Protein AF-A0A167N8Y0-F1 (afdb_monomer_lite)

Organism: NCBI:txid1365257

Structure (mmCIF, N/CA/C/O backbone):
data_AF-A0A167N8Y0-F1
#
_entry.id   AF-A0A167N8Y0-F1
#
loop_
_atom_site.group_PDB
_atom_site.id
_atom_site.type_symbol
_atom_site.label_atom_id
_atom_site.label_alt_id
_atom_site.label_comp_id
_atom_site.label_asym_id
_atom_site.label_entity_id
_atom_site.label_seq_id
_atom_site.pdbx_PDB_ins_code
_atom_site.Cartn_x
_atom_site.Cartn_y
_atom_site.Cartn_z
_atom_site.occupancy
_atom_site.B_iso_or_equiv
_atom_site.auth_seq_id
_atom_site.auth_comp_id
_atom_site.auth_asym_id
_atom_site.auth_atom_id
_atom_site.pdbx_PDB_model_num
ATOM 1 N N . MET A 1 1 ? -18.656 32.282 -61.415 1.00 40.06 1 MET A N 1
ATOM 2 C CA . MET A 1 1 ? -18.274 31.003 -60.779 1.00 40.06 1 MET A CA 1
ATOM 3 C C . MET A 1 1 ? -18.068 31.283 -59.296 1.00 40.06 1 MET A C 1
ATOM 5 O O . MET A 1 1 ? -17.179 32.056 -58.971 1.00 40.06 1 MET A O 1
ATOM 9 N N . LYS A 1 2 ? -18.964 30.810 -58.421 1.00 34.00 2 LYS A N 1
ATOM 10 C CA . LYS A 1 2 ? -18.882 31.016 -56.964 1.00 34.00 2 LYS A CA 1
ATOM 11 C C . LYS A 1 2 ? -18.422 29.703 -56.333 1.00 34.00 2 LYS A C 1
ATOM 13 O O . LYS A 1 2 ? -19.159 28.726 -56.395 1.00 34.00 2 LYS A O 1
ATOM 18 N N . ASN A 1 3 ? -17.215 29.691 -55.770 1.00 36.12 3 ASN A N 1
ATOM 19 C CA . ASN A 1 3 ? -16.694 28.552 -55.020 1.00 36.12 3 ASN A CA 1
ATOM 20 C C . ASN A 1 3 ? -17.171 28.651 -53.572 1.00 36.12 3 ASN A C 1
ATOM 22 O O . ASN A 1 3 ? -16.810 29.581 -52.853 1.00 36.12 3 ASN A O 1
ATOM 26 N N . THR A 1 4 ? -17.993 27.693 -53.161 1.00 41.31 4 THR A N 1
ATOM 27 C CA . THR A 1 4 ? -18.459 27.544 -51.783 1.00 41.31 4 THR A CA 1
ATOM 28 C C . THR A 1 4 ? -17.433 26.711 -51.018 1.00 41.31 4 THR A C 1
ATOM 30 O O . THR A 1 4 ? -17.232 25.540 -51.325 1.00 41.31 4 THR A O 1
ATOM 33 N N . LEU A 1 5 ? -16.754 27.324 -50.047 1.00 36.81 5 LEU A N 1
ATOM 34 C CA . LEU A 1 5 ? -15.833 26.651 -49.130 1.00 36.81 5 LEU A CA 1
ATOM 35 C C . LEU A 1 5 ? -16.628 26.022 -47.980 1.00 36.81 5 LEU A C 1
ATOM 37 O O . LEU A 1 5 ? -17.202 26.727 -47.151 1.00 36.81 5 LEU A O 1
ATOM 41 N N . THR A 1 6 ? -16.660 24.691 -47.936 1.00 44.97 6 THR A N 1
ATOM 42 C CA . THR A 1 6 ? -17.288 23.920 -46.858 1.00 44.97 6 THR A CA 1
ATOM 43 C C . THR A 1 6 ? -16.316 23.783 -45.690 1.00 44.97 6 THR A C 1
ATOM 45 O O . THR A 1 6 ? -15.287 23.118 -45.788 1.00 44.97 6 THR A O 1
ATOM 48 N N . LEU A 1 7 ? -16.645 24.427 -44.571 1.00 35.69 7 LEU A N 1
ATOM 49 C CA . LEU A 1 7 ? -15.892 24.358 -43.323 1.00 35.69 7 LEU A CA 1
ATOM 50 C C . LEU A 1 7 ? -16.193 23.025 -42.612 1.00 35.69 7 LEU A C 1
ATOM 52 O O . LEU A 1 7 ? -17.271 22.846 -42.046 1.00 35.69 7 LEU A O 1
ATOM 56 N N . VAL A 1 8 ? -15.246 22.087 -42.629 1.00 38.75 8 VAL A N 1
ATOM 57 C CA . VAL A 1 8 ? -15.341 20.835 -41.863 1.00 38.75 8 VAL A CA 1
ATOM 58 C C . VAL A 1 8 ? -14.889 21.107 -40.426 1.00 38.75 8 VAL A C 1
ATOM 60 O O . VAL A 1 8 ? -13.706 21.309 -40.160 1.00 38.75 8 VAL A O 1
ATOM 63 N N . ARG A 1 9 ? -15.840 21.140 -39.485 1.00 38.56 9 ARG A N 1
ATOM 64 C CA . ARG A 1 9 ? -15.557 21.181 -38.042 1.00 38.56 9 ARG A CA 1
ATOM 65 C C . ARG A 1 9 ? -15.121 19.792 -37.575 1.00 38.56 9 ARG A C 1
ATOM 67 O O . ARG A 1 9 ? -15.930 18.872 -37.534 1.00 38.56 9 ARG A O 1
ATOM 74 N N . ILE A 1 10 ? -13.856 19.664 -37.189 1.00 40.94 10 ILE A N 1
ATOM 75 C CA . ILE A 1 10 ? -13.332 18.496 -36.477 1.00 40.94 10 ILE A CA 1
ATOM 76 C C . ILE A 1 10 ? -13.713 18.664 -35.000 1.00 40.94 10 ILE A C 1
ATOM 78 O O . ILE A 1 10 ? -13.281 19.619 -34.355 1.00 40.94 10 ILE A O 1
ATOM 82 N N . LEU A 1 11 ? -14.566 17.780 -34.478 1.00 33.69 11 LEU A N 1
ATOM 83 C CA . LEU A 1 11 ? -14.870 17.722 -33.047 1.00 33.69 11 LEU A CA 1
ATOM 84 C C . LEU A 1 11 ? -13.687 17.081 -32.296 1.00 33.69 11 LEU A C 1
ATOM 86 O O . LEU A 1 11 ? -13.096 16.128 -32.810 1.00 33.69 11 LEU A O 1
ATOM 90 N N . PRO A 1 12 ? -13.333 17.567 -31.093 1.00 37.88 12 PRO A N 1
ATOM 91 C CA . PRO A 1 12 ? -12.287 16.957 -30.285 1.00 37.88 12 PRO A CA 1
ATOM 92 C C . PRO A 1 12 ? -12.706 15.541 -29.877 1.00 37.88 12 PRO A C 1
ATOM 94 O O . PRO A 1 12 ? -13.770 15.334 -29.294 1.00 37.88 12 PRO A O 1
ATOM 97 N N . VAL A 1 13 ? -11.857 14.561 -30.188 1.00 38.59 13 VAL A N 1
ATOM 98 C CA . VAL A 1 13 ? -11.969 13.198 -29.664 1.00 38.59 13 VAL A CA 1
ATOM 99 C C . VAL A 1 13 ? -11.643 13.268 -28.176 1.00 38.59 13 VAL A C 1
ATOM 101 O O . VAL A 1 13 ? -10.480 13.349 -27.785 1.00 38.59 13 VAL A O 1
ATOM 104 N N . SER A 1 14 ? -12.679 13.299 -27.342 1.00 36.97 14 SER A N 1
ATOM 105 C CA . SER A 1 14 ? -12.544 13.161 -25.896 1.00 36.97 14 SER A CA 1
ATOM 106 C C . SER A 1 14 ? -11.877 11.819 -25.589 1.00 36.97 14 SER A C 1
ATOM 108 O O . SER A 1 14 ? -12.447 10.766 -25.878 1.00 36.97 14 SER A O 1
ATOM 110 N N . LEU A 1 15 ? -10.674 11.846 -25.005 1.00 33.91 15 LEU A N 1
ATOM 111 C CA . LEU A 1 15 ? -10.095 10.670 -24.359 1.00 33.91 15 LEU A CA 1
ATOM 112 C C . LEU A 1 15 ? -11.040 10.247 -23.230 1.00 33.91 15 LEU A C 1
ATOM 114 O O . LEU A 1 15 ? -11.090 10.876 -22.175 1.00 33.91 15 LEU A O 1
ATOM 118 N N . LEU A 1 16 ? -11.803 9.186 -23.472 1.00 33.56 16 LEU A N 1
ATOM 119 C CA . LEU A 1 16 ? -12.522 8.453 -22.441 1.00 33.56 16 LEU A CA 1
ATOM 120 C C . LEU A 1 16 ? -11.485 7.844 -21.491 1.00 33.56 16 LEU A C 1
ATOM 122 O O . LEU A 1 16 ? -10.924 6.781 -21.754 1.00 33.56 16 LEU A O 1
ATOM 126 N N . ALA A 1 17 ? -11.207 8.537 -20.388 1.00 35.91 17 ALA A N 1
ATOM 127 C CA . ALA A 1 17 ? -10.637 7.906 -19.213 1.00 35.91 17 ALA A CA 1
ATOM 128 C C . ALA A 1 17 ? -11.677 6.895 -18.714 1.00 35.91 17 ALA A C 1
ATOM 130 O O . ALA A 1 17 ? -12.758 7.280 -18.269 1.00 35.91 17 ALA A O 1
ATOM 131 N N . PHE A 1 18 ? -11.382 5.601 -18.842 1.00 34.03 18 PHE A N 1
ATOM 132 C CA . PHE A 1 18 ? -12.161 4.557 -18.189 1.00 34.03 18 PHE A CA 1
ATOM 133 C C . PHE A 1 18 ? -12.025 4.754 -16.676 1.00 34.03 18 PHE A C 1
ATOM 135 O O . PHE A 1 18 ? -11.056 4.317 -16.059 1.00 34.03 18 PHE A O 1
ATOM 142 N N . ALA A 1 19 ? -12.979 5.469 -16.086 1.00 35.75 19 ALA A N 1
ATOM 143 C CA . ALA A 1 19 ? -13.168 5.493 -14.650 1.00 35.75 19 ALA A CA 1
ATOM 144 C C . ALA A 1 19 ? -13.800 4.153 -14.264 1.00 35.75 19 ALA A C 1
ATOM 146 O O . ALA A 1 19 ? -15.005 3.955 -14.400 1.00 35.75 19 ALA A O 1
ATOM 147 N N . PHE A 1 20 ? -12.969 3.206 -13.837 1.00 36.28 20 PHE A N 1
ATOM 148 C CA . PHE A 1 20 ? -13.450 2.039 -13.111 1.00 36.28 20 PHE A CA 1
ATOM 149 C C . PHE A 1 20 ? -14.141 2.547 -11.838 1.00 36.28 20 PHE A C 1
ATOM 151 O O . PHE A 1 20 ? -13.538 3.274 -11.047 1.00 36.28 20 PHE A O 1
ATOM 158 N N . THR A 1 21 ? -15.422 2.224 -11.666 1.00 35.41 21 THR A N 1
ATOM 159 C CA . THR A 1 21 ? -16.161 2.469 -10.425 1.00 35.41 21 THR A CA 1
ATOM 160 C C . THR A 1 21 ? -15.592 1.545 -9.353 1.00 35.41 21 THR A C 1
ATOM 162 O O . THR A 1 21 ? -16.019 0.399 -9.242 1.00 35.41 21 THR A O 1
ATOM 165 N N . ASN A 1 22 ? -14.578 2.015 -8.629 1.00 38.94 22 ASN A N 1
ATOM 166 C CA . ASN A 1 22 ? -13.959 1.268 -7.543 1.00 38.94 22 ASN A CA 1
ATOM 167 C C . ASN A 1 22 ? -14.657 1.560 -6.216 1.00 38.94 22 ASN A C 1
ATOM 169 O O . ASN A 1 22 ? -15.037 2.694 -5.922 1.00 38.94 22 ASN A O 1
ATOM 173 N N . ASP A 1 23 ? -14.788 0.487 -5.447 1.00 44.38 23 ASP A N 1
ATOM 174 C CA . ASP A 1 23 ? -15.199 0.393 -4.056 1.00 44.38 23 ASP A CA 1
ATOM 175 C C . ASP A 1 23 ? -14.843 1.618 -3.207 1.00 44.38 23 ASP A C 1
ATOM 177 O O . ASP A 1 23 ? -13.745 2.171 -3.291 1.00 44.38 23 ASP A O 1
ATOM 181 N N . ALA A 1 24 ? -15.753 1.992 -2.307 1.00 42.06 24 ALA A N 1
ATOM 182 C CA . ALA A 1 24 ? -15.653 3.127 -1.384 1.00 42.06 24 ALA A CA 1
ATOM 183 C C . ALA A 1 24 ? -14.481 3.060 -0.365 1.00 42.06 24 ALA A C 1
ATOM 185 O O . ALA A 1 24 ? -14.487 3.778 0.634 1.00 42.06 24 ALA A O 1
ATOM 186 N N . LEU A 1 25 ? -13.482 2.204 -0.597 1.00 52.09 25 LEU A N 1
ATOM 187 C CA . LEU A 1 25 ? -12.304 1.970 0.240 1.00 52.09 25 LEU A CA 1
ATOM 188 C C . LEU A 1 25 ? -10.974 2.062 -0.530 1.00 52.09 25 LEU A C 1
ATOM 190 O O . LEU A 1 25 ? -9.9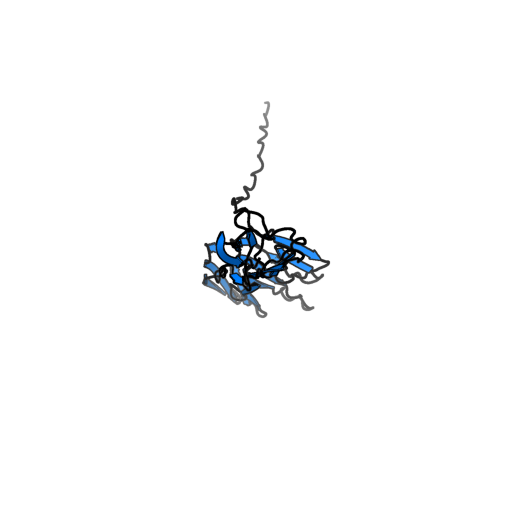31 1.758 0.043 1.00 52.09 25 LEU A O 1
ATOM 194 N N . ALA A 1 26 ? -10.967 2.479 -1.802 1.00 53.16 26 ALA A N 1
ATOM 195 C CA . ALA A 1 26 ? -9.712 2.707 -2.517 1.00 53.16 26 ALA A CA 1
ATOM 196 C C . ALA A 1 26 ? -8.898 3.803 -1.803 1.00 53.16 26 ALA A C 1
ATOM 198 O O . ALA A 1 26 ? -9.321 4.960 -1.741 1.00 53.16 26 ALA A O 1
ATOM 199 N N . ALA A 1 27 ? -7.746 3.430 -1.236 1.00 63.47 27 ALA A N 1
ATOM 200 C CA . ALA A 1 27 ? -6.837 4.362 -0.581 1.00 63.47 27 ALA A CA 1
ATOM 201 C C . ALA A 1 27 ? -6.557 5.562 -1.499 1.00 63.47 27 ALA A C 1
ATOM 203 O O . ALA A 1 27 ? -6.285 5.403 -2.694 1.00 63.47 27 ALA A O 1
ATOM 204 N N . SER A 1 28 ? -6.627 6.776 -0.947 1.00 80.50 28 SER A N 1
ATOM 205 C CA . SER A 1 28 ? -6.409 7.995 -1.729 1.00 80.50 28 SER A CA 1
ATOM 206 C C . SER A 1 28 ? -4.910 8.208 -1.944 1.00 80.50 28 SER A C 1
ATOM 208 O O . SER A 1 28 ? -4.220 8.876 -1.176 1.00 80.50 28 SER A O 1
ATOM 210 N N . CYS A 1 29 ? -4.374 7.574 -2.981 1.00 88.69 29 CYS A N 1
ATOM 211 C CA . CYS A 1 29 ? -2.971 7.711 -3.339 1.00 88.69 29 CYS A CA 1
ATOM 212 C C . CYS A 1 29 ? -2.742 9.022 -4.098 1.00 88.69 29 CYS A C 1
ATOM 214 O O . CYS A 1 29 ? -3.388 9.297 -5.109 1.00 88.69 29 CYS A O 1
ATOM 216 N N . THR A 1 30 ? -1.800 9.834 -3.626 1.00 94.62 30 THR A N 1
ATOM 217 C CA . THR A 1 30 ? -1.435 11.118 -4.233 1.00 94.62 30 THR A CA 1
ATOM 218 C C . THR A 1 30 ? 0.064 11.182 -4.484 1.00 94.62 30 THR A C 1
ATOM 220 O O . THR A 1 30 ? 0.862 10.740 -3.657 1.00 94.62 30 THR A O 1
ATOM 223 N N . LEU A 1 31 ? 0.459 11.739 -5.630 1.00 95.62 31 LEU A N 1
ATOM 224 C CA . LEU A 1 31 ? 1.855 12.076 -5.885 1.00 95.62 31 LEU A CA 1
ATOM 225 C C . LEU A 1 31 ? 2.227 13.283 -5.016 1.00 95.62 31 LEU A C 1
ATOM 227 O O . LEU A 1 31 ? 1.645 14.359 -5.149 1.00 95.62 31 LEU A O 1
ATOM 231 N N . LYS A 1 32 ? 3.196 13.103 -4.126 1.00 97.19 32 LYS A N 1
ATOM 232 C CA . LYS A 1 32 ? 3.800 14.158 -3.314 1.00 97.19 32 LYS A CA 1
ATOM 233 C C . LYS A 1 32 ? 5.098 14.627 -3.949 1.00 97.19 32 LYS A C 1
ATOM 235 O O . LYS A 1 32 ? 5.794 13.862 -4.619 1.00 97.19 32 LYS A O 1
ATOM 240 N N . GLN A 1 33 ? 5.425 15.890 -3.705 1.00 96.31 33 GLN A N 1
ATOM 241 C CA . GLN A 1 33 ? 6.658 16.518 -4.163 1.00 96.31 33 GLN A CA 1
ATOM 242 C C . GLN A 1 33 ? 7.240 17.390 -3.051 1.00 96.31 33 GLN A C 1
ATOM 244 O O . GLN A 1 33 ? 6.503 18.056 -2.324 1.00 96.31 33 GLN A O 1
ATOM 249 N N . SER A 1 34 ? 8.564 17.384 -2.915 1.00 96.75 34 SER A N 1
ATOM 250 C CA . SER A 1 34 ? 9.292 18.259 -1.997 1.00 96.75 34 SER A CA 1
ATOM 251 C C . SER A 1 34 ? 10.662 18.586 -2.581 1.00 96.75 34 SER A C 1
ATOM 253 O O . SER A 1 34 ? 11.542 17.725 -2.653 1.00 96.75 34 SER A O 1
ATOM 255 N N . GLY A 1 35 ? 10.815 19.831 -3.040 1.00 94.19 35 GLY A N 1
ATOM 256 C CA . GLY A 1 35 ? 11.969 20.247 -3.832 1.00 94.19 35 GLY A CA 1
ATOM 257 C C . GLY A 1 35 ? 12.118 19.368 -5.072 1.00 94.19 35 GLY A C 1
ATOM 258 O O . GLY A 1 35 ? 11.188 19.221 -5.860 1.00 94.19 35 GLY A O 1
ATOM 259 N N . ASP A 1 36 ? 13.280 18.742 -5.181 1.00 94.69 36 ASP A N 1
ATOM 260 C CA . ASP A 1 36 ? 13.665 17.854 -6.274 1.00 94.69 36 ASP A CA 1
ATOM 261 C C . ASP A 1 36 ? 13.159 16.409 -6.105 1.00 94.69 36 ASP A C 1
ATOM 263 O O . ASP A 1 36 ? 13.391 15.558 -6.958 1.00 94.69 36 ASP A O 1
ATOM 267 N N . ASN A 1 37 ? 12.457 16.104 -5.014 1.00 95.81 37 ASN A N 1
ATOM 268 C CA . ASN A 1 37 ? 12.002 14.756 -4.692 1.00 95.81 37 ASN A CA 1
ATOM 269 C C . ASN A 1 37 ? 10.517 14.567 -5.005 1.00 95.81 37 ASN A C 1
ATOM 271 O O . ASN A 1 37 ? 9.703 15.459 -4.768 1.00 95.81 37 ASN A O 1
ATOM 275 N N . SER A 1 38 ? 10.144 13.364 -5.437 1.00 96.19 38 SER A N 1
ATOM 276 C CA . SER A 1 38 ? 8.752 12.943 -5.614 1.00 96.19 38 SER A CA 1
ATOM 277 C C . SER A 1 38 ? 8.520 11.504 -5.148 1.00 96.19 38 SER A C 1
ATOM 279 O O . SER A 1 38 ? 9.422 10.670 -5.202 1.00 96.19 38 SER A O 1
ATOM 281 N N . TRP A 1 39 ? 7.326 11.213 -4.633 1.00 97.81 39 TRP A N 1
ATOM 282 C CA . TRP A 1 39 ? 6.904 9.875 -4.196 1.00 97.81 39 TRP A CA 1
ATOM 283 C C . TRP A 1 39 ? 5.380 9.774 -4.198 1.00 97.81 39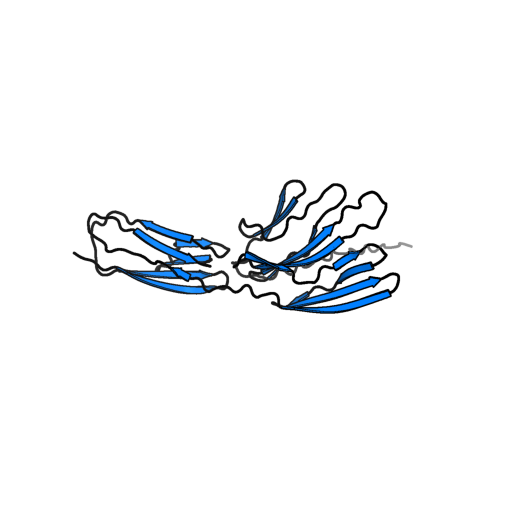 TRP A C 1
ATOM 285 O O . TRP A 1 39 ? 4.703 10.790 -4.073 1.00 97.81 39 TRP A O 1
ATOM 295 N N . TYR A 1 40 ? 4.820 8.570 -4.295 1.00 96.25 40 TYR A N 1
ATOM 296 C CA . TYR A 1 40 ? 3.398 8.374 -4.014 1.00 96.25 40 TYR A CA 1
ATOM 297 C C . TYR A 1 40 ? 3.172 8.116 -2.527 1.00 96.25 40 TYR A C 1
ATOM 299 O O . TYR A 1 40 ? 3.926 7.391 -1.868 1.00 96.25 40 TYR A O 1
ATOM 307 N N . GLU A 1 41 ? 2.109 8.721 -2.013 1.00 94.88 41 GLU A N 1
ATOM 308 C CA . GLU A 1 41 ? 1.641 8.580 -0.645 1.00 94.88 41 GLU A CA 1
ATOM 309 C C . GLU A 1 41 ? 0.165 8.190 -0.648 1.00 94.88 41 GLU A C 1
ATOM 311 O O . GLU A 1 41 ? -0.643 8.873 -1.275 1.00 94.88 41 GLU A O 1
ATOM 316 N N . CY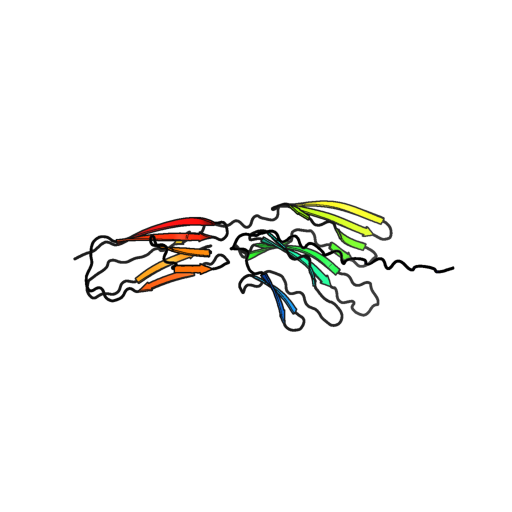S A 1 42 ? -0.186 7.122 0.060 1.00 88.50 42 CYS A N 1
ATOM 317 C CA . CYS A 1 42 ? -1.564 6.697 0.280 1.00 88.50 42 CYS A CA 1
ATOM 318 C C . CYS A 1 42 ? -1.854 6.821 1.776 1.00 88.50 42 CYS A C 1
ATOM 320 O O . CYS A 1 42 ? -1.100 6.300 2.594 1.00 88.50 42 CYS A O 1
ATOM 322 N N . ASP A 1 43 ? -2.915 7.541 2.139 1.00 82.94 43 ASP A N 1
ATOM 323 C CA . ASP A 1 43 ? -3.364 7.711 3.529 1.00 82.94 43 ASP A CA 1
ATOM 324 C C . ASP A 1 43 ? -2.284 8.219 4.504 1.00 82.94 43 ASP A C 1
ATOM 326 O O . ASP A 1 43 ? -2.160 7.755 5.639 1.00 82.94 43 ASP A O 1
ATOM 330 N N . GLY A 1 44 ? -1.475 9.183 4.059 1.00 86.81 44 GLY A N 1
ATOM 331 C CA . GLY A 1 44 ? -0.391 9.742 4.873 1.00 86.81 44 GLY A CA 1
ATOM 332 C C . GLY A 1 44 ? 0.877 8.887 4.894 1.00 86.81 44 GLY A C 1
ATOM 333 O O . GLY A 1 44 ? 1.855 9.255 5.544 1.00 86.81 44 GLY A O 1
ATOM 334 N N . LYS A 1 45 ? 0.886 7.747 4.192 1.00 88.25 45 LYS A N 1
ATOM 335 C CA . LYS A 1 45 ? 2.023 6.837 4.134 1.00 88.25 45 LYS A CA 1
ATOM 336 C C . LYS A 1 45 ? 2.678 6.825 2.763 1.00 88.25 45 LYS A C 1
ATOM 338 O O . LYS A 1 45 ? 2.035 6.559 1.754 1.00 88.25 45 LYS A O 1
ATOM 343 N N . LYS A 1 46 ? 3.991 7.048 2.729 1.00 94.81 46 LYS A N 1
ATOM 344 C CA . LYS A 1 46 ? 4.807 6.890 1.523 1.00 94.81 46 LYS A CA 1
ATOM 345 C C . LYS A 1 46 ? 4.911 5.413 1.129 1.00 94.81 46 LYS A C 1
ATOM 347 O O . LYS A 1 46 ? 5.333 4.598 1.946 1.00 94.81 46 LYS A O 1
ATOM 352 N N . ILE A 1 47 ? 4.581 5.102 -0.124 1.00 94.69 47 ILE A N 1
ATOM 353 C CA . ILE A 1 47 ? 4.503 3.719 -0.633 1.00 94.69 47 ILE A CA 1
ATOM 354 C C . ILE A 1 47 ? 5.494 3.407 -1.761 1.00 94.69 47 ILE A C 1
ATOM 356 O O . ILE A 1 47 ? 5.746 2.244 -2.058 1.00 94.69 47 ILE A O 1
ATOM 360 N N . THR A 1 48 ? 6.090 4.425 -2.383 1.00 96.19 48 THR A N 1
ATOM 361 C CA . THR A 1 48 ? 7.107 4.243 -3.430 1.00 96.19 48 THR A CA 1
ATOM 362 C C . THR A 1 48 ? 8.485 4.666 -2.949 1.00 96.19 48 THR A C 1
ATOM 364 O O . THR A 1 48 ? 8.631 5.375 -1.947 1.00 96.19 48 THR A O 1
ATOM 367 N N . GLN A 1 49 ? 9.519 4.308 -3.713 1.00 94.50 49 GLN A N 1
ATOM 368 C CA . GLN A 1 49 ? 10.820 4.962 -3.585 1.00 94.50 49 GLN A CA 1
ATOM 369 C C . GLN A 1 49 ? 10.694 6.473 -3.855 1.00 94.50 49 GLN A C 1
ATOM 371 O O . GLN A 1 49 ? 9.709 6.936 -4.441 1.00 94.50 49 GLN A O 1
ATOM 376 N N . THR A 1 50 ? 11.691 7.246 -3.417 1.00 95.06 50 THR A N 1
ATOM 377 C CA . THR A 1 50 ? 11.824 8.642 -3.851 1.00 95.06 50 THR A CA 1
ATOM 378 C C . THR A 1 50 ? 12.384 8.665 -5.265 1.00 95.06 50 THR A C 1
ATOM 380 O O . THR A 1 50 ? 13.468 8.135 -5.480 1.00 95.06 50 THR A O 1
ATOM 383 N N . ALA A 1 51 ? 11.692 9.311 -6.195 1.00 93.50 51 ALA A N 1
ATOM 384 C CA . ALA A 1 51 ? 12.286 9.742 -7.451 1.00 93.50 51 ALA A CA 1
ATOM 385 C C . ALA A 1 51 ? 12.887 11.142 -7.275 1.00 93.50 51 ALA A C 1
ATOM 387 O O . ALA A 1 51 ? 12.176 12.067 -6.875 1.00 93.50 51 ALA A O 1
ATOM 388 N N . THR A 1 52 ? 14.178 11.285 -7.571 1.00 92.50 52 THR A N 1
ATOM 389 C CA . THR A 1 52 ? 14.920 12.543 -7.454 1.00 92.50 52 THR A CA 1
ATOM 390 C C . THR A 1 52 ? 15.156 13.155 -8.831 1.00 92.50 52 THR A C 1
ATOM 392 O O . THR A 1 52 ? 15.667 12.499 -9.736 1.00 92.50 52 THR A O 1
ATOM 395 N N . ARG A 1 53 ? 14.837 14.436 -8.995 1.00 85.81 53 ARG A N 1
ATOM 396 C CA . ARG A 1 53 ? 15.168 15.253 -10.162 1.00 85.81 53 ARG A CA 1
ATOM 397 C C . ARG A 1 53 ? 16.326 16.170 -9.808 1.00 85.81 53 ARG A C 1
ATOM 399 O O . ARG A 1 53 ? 16.141 17.121 -9.077 1.00 85.81 53 ARG A O 1
ATOM 406 N N . ASN A 1 54 ? 17.503 15.953 -10.372 1.00 81.56 54 ASN A N 1
ATOM 407 C CA . ASN A 1 54 ? 18.572 16.949 -10.342 1.00 81.56 54 ASN A CA 1
ATOM 408 C C . ASN A 1 54 ? 18.760 17.560 -11.747 1.00 81.56 54 ASN A C 1
ATOM 410 O O . ASN A 1 54 ? 18.081 17.188 -12.706 1.00 81.56 54 ASN A O 1
ATOM 414 N N . ARG A 1 55 ? 19.675 18.527 -11.888 1.00 73.44 55 ARG A N 1
ATOM 415 C CA . ARG A 1 55 ? 19.917 19.225 -13.168 1.00 73.44 55 ARG A CA 1
ATOM 416 C C . ARG A 1 55 ? 20.404 18.318 -14.312 1.00 73.44 55 ARG A C 1
ATOM 418 O O . ARG A 1 55 ? 20.355 18.751 -15.458 1.00 73.44 55 ARG A O 1
ATOM 425 N N . GLN A 1 56 ? 20.907 17.121 -14.019 1.00 73.00 56 GLN A N 1
ATOM 426 C CA . GLN A 1 56 ? 21.605 16.244 -14.968 1.00 73.00 56 GLN A CA 1
ATOM 427 C C . GLN A 1 56 ? 20.939 14.868 -15.134 1.00 73.00 56 GLN A C 1
ATOM 429 O O . GLN A 1 56 ? 21.076 14.250 -16.186 1.00 73.00 56 GLN A O 1
ATOM 434 N N . SER A 1 57 ? 20.185 14.400 -14.140 1.00 77.50 57 SER A N 1
ATOM 435 C CA . SER A 1 57 ? 19.411 13.162 -14.172 1.00 77.50 57 SER A CA 1
ATOM 436 C C . SER A 1 57 ? 18.100 13.321 -13.407 1.00 77.50 57 SER A C 1
ATOM 438 O O . SER A 1 57 ? 17.991 14.089 -12.452 1.00 77.50 57 SER A O 1
ATOM 440 N N . SER A 1 58 ? 17.060 12.628 -13.858 1.00 84.12 58 SER A N 1
ATOM 441 C CA . SER A 1 58 ? 15.777 12.586 -13.161 1.00 84.12 58 SER A CA 1
ATOM 442 C C . SER A 1 58 ? 15.312 11.154 -13.052 1.00 84.12 58 SER A C 1
ATOM 444 O O . SER A 1 58 ? 14.963 10.552 -14.067 1.00 84.12 58 SER A O 1
ATOM 446 N N . ASP A 1 59 ? 15.280 10.632 -11.834 1.00 92.38 59 ASP A N 1
ATOM 447 C CA . ASP A 1 59 ? 14.519 9.427 -11.563 1.00 92.38 59 ASP A CA 1
ATOM 448 C C . ASP A 1 59 ? 13.038 9.733 -11.785 1.00 92.38 59 ASP A C 1
ATOM 450 O O . ASP A 1 59 ? 12.575 10.856 -11.568 1.00 92.38 59 ASP A O 1
ATOM 454 N N . ASN A 1 60 ? 12.276 8.740 -12.225 1.00 92.88 60 ASN A N 1
ATOM 455 C CA . ASN A 1 60 ? 10.857 8.906 -12.494 1.00 92.88 60 ASN A CA 1
ATOM 456 C C . ASN A 1 60 ? 10.050 7.754 -11.906 1.00 92.88 60 ASN A C 1
ATOM 458 O O . ASN A 1 60 ? 10.415 6.583 -12.018 1.00 92.88 60 ASN A O 1
ATOM 462 N N . LEU A 1 61 ? 8.898 8.116 -11.348 1.00 95.31 61 LEU A N 1
ATOM 463 C CA . LEU A 1 61 ? 7.813 7.201 -11.020 1.00 95.31 61 LEU A CA 1
ATOM 464 C C . LEU A 1 61 ? 6.765 7.330 -12.121 1.00 95.31 61 LEU A C 1
ATOM 466 O O . LEU A 1 61 ? 6.160 8.388 -12.288 1.00 95.31 61 LEU A O 1
ATOM 470 N N . LEU A 1 62 ? 6.575 6.269 -12.891 1.00 94.50 62 LEU A N 1
ATOM 471 C CA . LEU A 1 62 ? 5.684 6.236 -14.045 1.00 94.50 62 LEU A CA 1
ATOM 4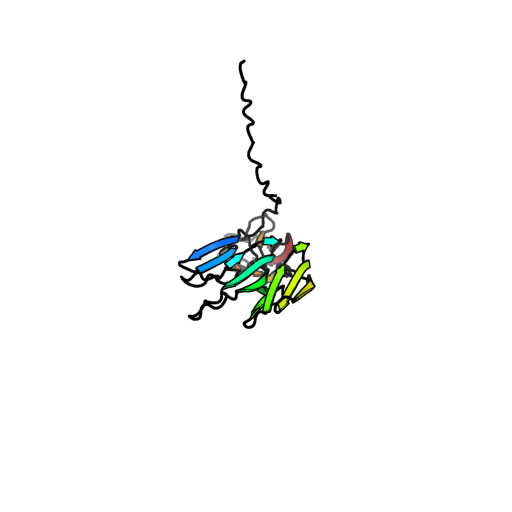72 C C . LEU A 1 62 ? 4.650 5.125 -13.873 1.00 94.50 62 LEU A C 1
ATOM 474 O O . LEU A 1 62 ? 4.848 4.197 -13.091 1.00 94.50 62 LEU A O 1
ATOM 478 N N . GLU A 1 63 ? 3.568 5.202 -14.649 1.00 95.00 63 GLU A N 1
ATOM 479 C CA . GLU A 1 63 ? 2.605 4.101 -14.798 1.00 95.00 63 GLU A CA 1
ATOM 480 C C . GLU A 1 63 ? 2.036 3.601 -13.451 1.00 95.00 63 GLU A C 1
ATOM 482 O O . GLU A 1 63 ? 1.820 2.406 -13.267 1.00 95.00 63 GLU A O 1
ATOM 487 N N . PHE A 1 64 ? 1.821 4.518 -12.499 1.00 94.88 64 PHE A N 1
ATOM 488 C CA . PHE A 1 64 ? 1.258 4.195 -11.189 1.00 94.88 64 PHE A CA 1
ATOM 489 C C . PHE A 1 64 ? -0.191 3.716 -11.323 1.00 94.88 64 PHE A C 1
ATOM 491 O O . PHE A 1 64 ? -1.016 4.376 -11.956 1.00 94.88 64 PHE A O 1
ATOM 498 N N . GLN A 1 65 ? -0.499 2.582 -10.704 1.00 92.38 65 GLN A N 1
ATOM 499 C CA . GLN A 1 65 ? -1.818 1.962 -10.682 1.00 92.38 65 GLN A CA 1
ATOM 500 C C . GLN A 1 65 ? -2.098 1.415 -9.282 1.00 92.38 65 GLN A C 1
ATOM 502 O O . GLN A 1 65 ? -1.193 0.930 -8.606 1.00 92.38 65 GLN A O 1
ATOM 507 N N . LEU A 1 66 ? -3.361 1.465 -8.862 1.00 88.31 66 LEU A N 1
ATOM 508 C CA . LEU A 1 66 ? -3.828 0.849 -7.624 1.00 88.31 66 LEU A CA 1
ATOM 509 C C . LEU A 1 66 ? -4.817 -0.269 -7.973 1.00 88.31 66 LEU A C 1
ATOM 511 O O . LEU A 1 66 ? -5.838 -0.012 -8.609 1.00 88.31 66 LEU A O 1
ATOM 515 N N . LEU A 1 67 ? -4.498 -1.499 -7.573 1.00 85.44 67 LEU A N 1
ATOM 516 C CA . LEU A 1 67 ? -5.312 -2.697 -7.768 1.00 85.44 67 LEU A CA 1
ATOM 517 C C . LEU A 1 67 ? -5.714 -3.244 -6.396 1.00 85.44 67 LEU A C 1
ATOM 519 O O . LEU A 1 67 ? -4.933 -3.931 -5.738 1.00 85.44 67 LEU A O 1
ATOM 523 N N . GLY A 1 68 ? -6.915 -2.892 -5.932 1.00 81.62 68 GLY A N 1
ATOM 524 C CA . GLY A 1 68 ? -7.337 -3.189 -4.562 1.00 81.62 68 GLY A CA 1
ATOM 525 C C . GLY A 1 68 ? -6.378 -2.559 -3.547 1.00 81.62 68 GLY A C 1
ATOM 526 O O . GLY A 1 68 ? -6.225 -1.341 -3.503 1.00 81.62 68 GLY A O 1
ATOM 527 N N . SER A 1 69 ? -5.706 -3.391 -2.751 1.00 83.44 69 SER A N 1
ATOM 528 C CA . SER A 1 69 ? -4.699 -2.969 -1.768 1.00 83.44 69 SER A CA 1
ATOM 529 C C . SER A 1 69 ? -3.255 -2.988 -2.280 1.00 83.44 69 SER A C 1
ATOM 531 O O . SER A 1 69 ? -2.335 -2.748 -1.499 1.00 83.44 69 SER A O 1
ATOM 533 N N . THR A 1 70 ? -3.034 -3.283 -3.560 1.00 89.50 70 THR A N 1
ATOM 534 C CA . THR A 1 70 ? -1.696 -3.368 -4.151 1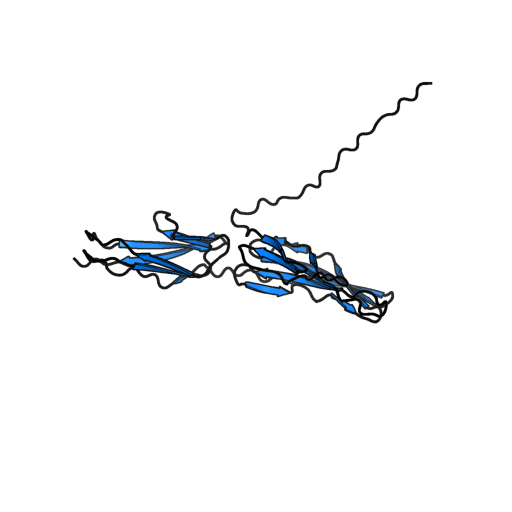.00 89.50 70 THR A CA 1
ATOM 535 C C . THR A 1 70 ? -1.458 -2.176 -5.066 1.00 89.50 70 THR A C 1
ATOM 537 O O . THR A 1 70 ? -2.143 -2.002 -6.073 1.00 89.50 70 THR A O 1
ATOM 540 N N . ALA A 1 71 ? -0.464 -1.355 -4.745 1.00 93.19 71 ALA A N 1
ATOM 541 C CA . ALA A 1 71 ? 0.015 -0.314 -5.644 1.00 93.19 71 ALA A CA 1
ATOM 542 C C . ALA A 1 71 ? 1.104 -0.885 -6.553 1.00 93.19 71 ALA A C 1
ATOM 544 O O . ALA A 1 71 ? 2.001 -1.574 -6.078 1.00 93.19 71 ALA A O 1
ATOM 545 N N . VAL A 1 72 ? 1.058 -0.586 -7.846 1.00 95.44 72 VAL A N 1
ATOM 546 C CA . VAL A 1 72 ? 2.061 -1.000 -8.834 1.00 95.44 72 VAL A CA 1
ATOM 547 C C . VAL A 1 72 ? 2.555 0.230 -9.578 1.00 95.44 72 VAL A C 1
ATOM 549 O O . VAL A 1 72 ? 1.764 1.094 -9.944 1.00 95.44 72 VAL A O 1
ATOM 552 N N . TRP A 1 73 ? 3.860 0.333 -9.806 1.00 97.56 73 TRP A N 1
ATOM 553 C CA . TRP A 1 73 ? 4.443 1.421 -10.591 1.00 97.56 73 TRP A CA 1
ATOM 554 C C . TRP A 1 73 ? 5.714 0.978 -11.296 1.00 97.56 73 TRP A C 1
ATOM 556 O O . TRP A 1 73 ? 6.359 -0.011 -10.936 1.00 97.56 73 TRP A O 1
ATOM 566 N N . LYS A 1 74 ? 6.106 1.769 -12.286 1.00 96.94 74 LYS A N 1
ATOM 567 C CA . LYS A 1 74 ? 7.402 1.693 -12.940 1.00 96.94 74 LYS A CA 1
ATOM 568 C C . LYS A 1 74 ? 8.342 2.705 -12.311 1.00 96.94 74 LYS A C 1
ATOM 570 O O . LYS A 1 74 ? 8.028 3.893 -12.243 1.00 96.94 74 LYS A O 1
ATOM 575 N N . TYR A 1 75 ? 9.509 2.244 -11.893 1.00 96.31 75 TYR A N 1
ATOM 576 C CA . TYR A 1 75 ? 10.598 3.112 -11.474 1.00 96.31 75 TYR A CA 1
ATOM 577 C C . TYR A 1 75 ? 11.652 3.151 -12.574 1.00 96.31 75 TYR A C 1
ATOM 579 O O . TYR A 1 75 ? 12.079 2.104 -13.070 1.00 96.31 75 TYR A O 1
ATOM 587 N N . VAL A 1 76 ? 12.042 4.359 -12.962 1.00 93.31 76 VAL A N 1
ATOM 588 C CA . VAL A 1 76 ? 13.134 4.611 -13.900 1.00 93.31 76 VAL A CA 1
ATOM 589 C C . VAL A 1 76 ? 14.177 5.412 -13.148 1.00 93.31 76 VAL A C 1
ATOM 591 O O . VAL A 1 76 ? 13.951 6.586 -12.873 1.00 93.31 76 VAL A O 1
ATOM 594 N N . GLN A 1 77 ? 15.295 4.787 -12.811 1.00 91.25 77 GLN A N 1
ATOM 595 C CA . GLN A 1 77 ? 16.450 5.481 -12.268 1.00 91.25 77 GLN A CA 1
ATOM 596 C C . GLN A 1 77 ? 17.233 6.072 -13.432 1.00 91.25 77 GLN A C 1
ATOM 598 O O . GLN A 1 77 ? 17.626 5.342 -14.343 1.00 91.25 77 GLN A O 1
ATOM 603 N N . ALA A 1 78 ? 17.436 7.384 -13.432 1.00 83.94 78 ALA A N 1
ATOM 604 C CA . ALA A 1 78 ? 18.284 8.003 -14.438 1.00 83.94 78 ALA A CA 1
ATOM 605 C C . ALA A 1 78 ? 19.719 8.019 -13.925 1.00 83.94 78 ALA A C 1
ATOM 607 O O . ALA A 1 78 ? 20.016 8.678 -12.925 1.00 83.94 78 ALA A O 1
ATOM 608 N N . ASP A 1 79 ? 20.628 7.351 -14.630 1.00 76.38 79 ASP A N 1
ATOM 609 C CA . ASP A 1 79 ? 22.038 7.536 -14.338 1.00 76.38 79 ASP A CA 1
ATOM 610 C C . ASP A 1 79 ? 22.471 8.925 -14.785 1.00 76.38 79 ASP A C 1
ATOM 612 O O . ASP A 1 79 ? 22.101 9.427 -15.853 1.00 76.38 79 ASP A O 1
ATOM 616 N N . ASN A 1 80 ? 23.269 9.558 -13.931 1.00 64.19 80 ASN A N 1
ATOM 617 C CA . ASN A 1 80 ? 23.875 10.836 -14.238 1.00 64.19 80 ASN A CA 1
ATOM 618 C C . ASN A 1 80 ? 24.810 10.650 -15.447 1.00 64.19 80 ASN A C 1
ATOM 620 O O . ASN A 1 80 ? 25.723 9.820 -15.358 1.00 64.19 80 ASN A O 1
ATOM 624 N N . PRO A 1 81 ? 24.635 11.393 -16.560 1.00 59.66 81 PRO A N 1
ATOM 625 C CA . PRO A 1 81 ? 25.634 11.452 -17.615 1.00 59.66 81 PRO A CA 1
ATOM 626 C C . PRO A 1 81 ? 26.856 12.175 -17.054 1.00 59.66 81 PRO A C 1
ATOM 628 O O . PRO A 1 81 ? 27.068 13.370 -17.256 1.00 59.66 81 PRO A O 1
ATOM 631 N N . SER A 1 82 ? 27.665 11.453 -16.289 1.00 51.38 82 SER A N 1
ATOM 632 C CA . SER A 1 82 ? 28.915 11.990 -15.805 1.00 51.38 82 SER A CA 1
ATOM 633 C C . SER A 1 82 ? 29.822 12.190 -17.029 1.00 51.38 82 SER A C 1
ATOM 635 O O . SER A 1 82 ? 30.201 11.248 -17.722 1.00 51.38 82 SER A O 1
ATOM 637 N N . TRP A 1 83 ? 30.107 13.461 -17.306 1.00 54.78 83 TRP A N 1
ATOM 638 C CA . TRP A 1 83 ? 31.318 14.042 -17.901 1.00 54.78 83 TRP A CA 1
ATOM 639 C C . TRP A 1 83 ? 31.845 13.601 -19.286 1.00 54.78 83 TRP A C 1
ATOM 641 O O . TRP A 1 83 ? 32.660 14.333 -19.840 1.00 54.78 83 TRP A O 1
ATOM 651 N N . ALA A 1 84 ? 31.388 12.507 -19.904 1.00 53.47 84 ALA A N 1
ATOM 652 C CA . ALA A 1 84 ? 32.083 11.918 -21.064 1.00 53.47 84 ALA A CA 1
ATOM 653 C C . ALA A 1 84 ? 31.228 11.684 -22.327 1.00 53.47 84 ALA A C 1
ATOM 655 O O . ALA A 1 84 ? 31.538 10.793 -23.114 1.00 53.47 84 ALA A O 1
ATOM 656 N N . GLY A 1 85 ? 30.138 12.435 -22.539 1.00 56.44 85 GLY A N 1
ATOM 657 C CA . GLY A 1 85 ? 29.325 12.315 -23.766 1.00 56.44 85 GLY A CA 1
ATOM 658 C C . GLY A 1 85 ? 28.721 10.920 -24.001 1.00 56.44 85 GLY A C 1
ATOM 659 O O . GLY A 1 85 ? 28.286 10.612 -25.110 1.00 56.44 85 GLY A O 1
ATOM 660 N N . SER A 1 86 ? 28.711 10.070 -22.970 1.00 54.62 86 SER A N 1
ATOM 661 C CA . SER A 1 86 ? 28.163 8.721 -23.037 1.00 54.62 86 SER A CA 1
ATOM 662 C C . SER A 1 86 ? 26.644 8.761 -22.930 1.00 54.62 86 SER A C 1
ATOM 664 O O . SER A 1 86 ? 26.081 9.595 -22.216 1.00 54.62 86 SER A O 1
ATOM 666 N N . ALA A 1 87 ? 25.986 7.859 -23.659 1.00 54.78 87 ALA A N 1
ATOM 667 C CA . ALA A 1 87 ? 24.540 7.711 -23.642 1.00 54.78 87 ALA A CA 1
ATOM 668 C C . ALA A 1 87 ? 24.051 7.536 -22.199 1.00 54.78 87 ALA A C 1
ATOM 670 O O . ALA A 1 87 ? 24.556 6.683 -21.472 1.00 54.78 87 ALA A O 1
ATOM 671 N N . THR A 1 88 ? 23.073 8.348 -21.800 1.00 59.78 88 THR A N 1
ATOM 672 C CA . THR A 1 88 ? 22.396 8.230 -20.511 1.00 59.78 88 THR A CA 1
ATOM 673 C C . THR A 1 88 ? 21.873 6.809 -20.344 1.00 59.78 88 THR A C 1
ATOM 675 O O . THR A 1 88 ? 21.072 6.311 -21.146 1.00 59.78 88 THR A O 1
ATOM 678 N N . THR A 1 89 ? 22.366 6.131 -19.314 1.00 64.19 89 THR A N 1
ATOM 679 C CA . THR A 1 89 ? 21.860 4.829 -18.915 1.00 64.19 89 THR A CA 1
ATOM 680 C C . THR A 1 89 ? 20.678 5.044 -17.974 1.00 64.19 89 THR A C 1
ATOM 682 O O . THR A 1 89 ? 20.639 6.000 -17.202 1.00 64.19 89 THR A O 1
ATOM 685 N N . SER A 1 90 ? 19.627 4.242 -18.122 1.00 81.12 90 SER A N 1
ATOM 686 C CA . SER A 1 90 ? 18.476 4.315 -17.228 1.00 81.12 90 SER A CA 1
ATOM 687 C C . SER A 1 90 ? 18.087 2.915 -16.812 1.00 81.12 90 SER A C 1
ATOM 689 O O . SER A 1 90 ? 17.711 2.102 -17.662 1.00 81.12 90 SER A O 1
ATOM 691 N N . ASP A 1 91 ? 18.147 2.662 -15.518 1.00 91.00 91 ASP A N 1
ATOM 692 C CA . ASP A 1 91 ? 17.741 1.402 -14.925 1.00 91.00 91 ASP A CA 1
ATOM 693 C C . ASP A 1 91 ? 16.222 1.418 -14.734 1.00 91.00 91 ASP A C 1
ATOM 695 O O . ASP A 1 91 ? 15.659 2.349 -14.160 1.00 91.00 91 ASP A O 1
ATOM 699 N N . THR A 1 92 ? 15.526 0.413 -15.264 1.00 94.44 92 THR A N 1
ATOM 700 C CA . THR A 1 92 ? 14.058 0.342 -15.214 1.00 94.44 92 THR A CA 1
ATOM 701 C C . THR A 1 92 ? 13.583 -0.971 -14.611 1.00 94.44 92 THR A C 1
ATOM 703 O O . THR A 1 92 ? 14.031 -2.047 -15.008 1.00 94.44 92 THR A O 1
ATOM 706 N N . ALA A 1 93 ? 12.616 -0.891 -13.698 1.00 97.12 93 ALA A N 1
ATOM 707 C CA . ALA A 1 93 ? 11.882 -2.048 -13.197 1.00 97.12 93 ALA A CA 1
ATOM 708 C C . ALA A 1 93 ? 10.465 -1.664 -12.751 1.00 97.12 93 ALA A C 1
ATOM 710 O O . ALA A 1 93 ? 10.190 -0.501 -12.446 1.00 97.12 93 ALA A O 1
ATOM 711 N N . TYR A 1 94 ? 9.574 -2.653 -12.694 1.00 97.69 94 TYR A N 1
ATOM 712 C CA . TYR A 1 94 ? 8.273 -2.497 -12.049 1.00 97.69 94 TYR A CA 1
ATOM 713 C C . TYR A 1 94 ? 8.325 -3.014 -10.620 1.00 97.69 94 TYR A C 1
ATOM 715 O O . TYR A 1 94 ? 8.966 -4.027 -10.322 1.00 97.69 94 TYR A O 1
ATOM 723 N N . TYR A 1 95 ? 7.614 -2.314 -9.751 1.00 97.31 95 TYR A N 1
ATOM 724 C CA . TYR A 1 95 ? 7.501 -2.603 -8.334 1.00 97.31 95 TYR A CA 1
ATOM 725 C C . TYR A 1 95 ? 6.033 -2.704 -7.950 1.00 97.31 95 TYR A C 1
ATOM 727 O O . TYR A 1 95 ? 5.165 -2.112 -8.588 1.00 97.31 95 TYR A O 1
ATOM 735 N N . SER A 1 96 ? 5.789 -3.455 -6.888 1.00 95.69 96 SER A N 1
ATOM 736 C CA . SER A 1 96 ? 4.522 -3.520 -6.179 1.00 95.69 96 SER A CA 1
ATOM 737 C C . SER A 1 96 ? 4.746 -3.146 -4.722 1.00 95.69 96 SER A C 1
ATOM 739 O O . SER A 1 96 ? 5.792 -3.460 -4.150 1.00 95.69 96 SER A O 1
ATOM 741 N N . TYR A 1 97 ? 3.758 -2.492 -4.134 1.00 94.06 97 TYR A N 1
ATOM 742 C CA . TYR A 1 97 ? 3.675 -2.232 -2.710 1.00 94.06 97 TYR A CA 1
ATOM 743 C C . TYR A 1 97 ? 2.345 -2.742 -2.201 1.00 94.06 97 TYR A C 1
ATOM 745 O O . TYR A 1 97 ? 1.299 -2.375 -2.743 1.00 94.06 97 TYR A O 1
ATOM 753 N N . CYS A 1 98 ? 2.382 -3.547 -1.151 1.00 90.50 98 CYS A N 1
ATOM 754 C CA . CYS A 1 98 ? 1.169 -3.948 -0.483 1.00 90.50 98 CYS A CA 1
ATOM 755 C C . CYS A 1 98 ? 0.836 -2.979 0.655 1.00 90.50 98 CYS A C 1
ATOM 757 O O . CYS A 1 98 ? 1.602 -2.811 1.602 1.00 90.50 98 CYS A O 1
ATOM 759 N N . LEU A 1 99 ? -0.336 -2.345 0.572 1.00 84.25 99 LEU A N 1
ATOM 760 C CA . LEU A 1 99 ? -0.791 -1.350 1.548 1.00 84.25 99 LEU A CA 1
ATOM 761 C C . LEU A 1 99 ? -1.141 -1.946 2.921 1.00 84.25 99 LEU A C 1
ATOM 763 O O . LEU A 1 99 ? -1.323 -1.184 3.866 1.00 84.25 99 LEU A O 1
ATOM 767 N N . LEU A 1 100 ? -1.301 -3.271 3.023 1.00 80.31 100 LEU A N 1
ATOM 768 C CA . LEU A 1 100 ? -1.764 -3.933 4.251 1.00 80.31 100 LEU A CA 1
ATOM 769 C C . LEU A 1 100 ? -0.622 -4.455 5.126 1.00 80.31 100 LEU A C 1
ATOM 771 O O . LEU A 1 100 ? -0.741 -4.440 6.347 1.00 80.31 100 LEU A O 1
ATOM 775 N N . ASP A 1 101 ? 0.459 -4.938 4.514 1.00 82.12 101 ASP A N 1
ATOM 776 C CA . ASP A 1 101 ? 1.599 -5.542 5.219 1.00 82.12 101 ASP A CA 1
ATOM 777 C C . ASP A 1 101 ? 2.903 -4.749 5.056 1.00 82.12 101 ASP A C 1
ATOM 779 O O . ASP A 1 101 ? 3.948 -5.148 5.566 1.00 82.12 101 ASP A O 1
ATOM 783 N N . ASP A 1 102 ? 2.830 -3.613 4.363 1.00 85.62 102 ASP A N 1
ATOM 784 C CA . ASP A 1 102 ? 3.932 -2.696 4.124 1.00 85.62 102 ASP A CA 1
ATOM 785 C C . ASP A 1 102 ? 5.094 -3.270 3.304 1.00 85.62 102 ASP A C 1
ATOM 787 O O . ASP A 1 102 ? 6.211 -2.738 3.345 1.00 85.62 102 ASP A O 1
ATOM 791 N N . SER A 1 103 ? 4.844 -4.331 2.534 1.00 88.75 103 SER A N 1
ATOM 792 C CA . SER A 1 103 ? 5.861 -5.002 1.730 1.00 88.75 103 SER A CA 1
ATOM 793 C C . SER A 1 103 ? 6.091 -4.324 0.377 1.00 88.75 103 SER A C 1
ATOM 795 O O . SER A 1 103 ? 5.164 -4.015 -0.371 1.00 88.75 103 SER A O 1
ATOM 797 N N . LEU A 1 104 ? 7.367 -4.119 0.041 1.00 94.06 104 LEU A N 1
ATOM 798 C CA . LEU A 1 104 ? 7.824 -3.644 -1.265 1.00 94.06 104 LEU A CA 1
ATOM 799 C C . LEU A 1 104 ? 8.450 -4.809 -2.031 1.00 94.06 104 LEU A C 1
ATOM 801 O O . LEU A 1 104 ? 9.468 -5.353 -1.605 1.00 94.06 104 LEU A O 1
ATOM 805 N N . ASN A 1 105 ? 7.905 -5.132 -3.200 1.00 95.12 105 ASN A N 1
ATOM 806 C CA . ASN A 1 105 ? 8.384 -6.230 -4.035 1.00 95.12 105 ASN A CA 1
ATOM 807 C C . ASN A 1 105 ? 8.703 -5.736 -5.446 1.00 95.12 105 ASN A C 1
ATOM 809 O O . ASN A 1 105 ? 7.898 -5.049 -6.075 1.00 95.12 105 ASN A O 1
ATOM 813 N N . ARG A 1 106 ? 9.869 -6.107 -5.982 1.00 96.44 106 ARG A N 1
ATOM 814 C CA . ARG A 1 106 ? 10.191 -5.871 -7.396 1.00 96.44 106 ARG A CA 1
ATOM 815 C C . ARG A 1 106 ? 9.562 -6.982 -8.240 1.00 96.44 106 ARG A C 1
ATOM 817 O O . ARG A 1 106 ? 9.851 -8.149 -8.005 1.00 96.44 106 ARG A O 1
ATOM 824 N N . ILE A 1 107 ? 8.733 -6.614 -9.214 1.00 96.44 107 ILE A N 1
ATOM 825 C CA . ILE A 1 107 ? 7.986 -7.559 -10.062 1.00 96.44 107 ILE A CA 1
ATOM 826 C C . ILE A 1 107 ? 8.873 -8.082 -11.192 1.00 96.44 107 ILE A C 1
ATOM 828 O O . ILE A 1 107 ? 8.895 -9.275 -11.477 1.00 96.44 107 ILE A O 1
ATOM 832 N N . THR A 1 108 ? 9.609 -7.185 -11.847 1.00 96.75 108 THR A N 1
ATOM 833 C CA . THR A 1 108 ? 10.436 -7.526 -13.009 1.00 96.75 108 THR A CA 1
ATOM 834 C C . THR A 1 108 ? 11.905 -7.665 -12.628 1.00 96.75 108 THR A C 1
ATOM 836 O O . THR A 1 108 ? 12.375 -7.143 -11.614 1.00 96.75 108 THR A O 1
ATOM 839 N N . GLN A 1 109 ? 12.692 -8.286 -13.501 1.00 95.19 109 GLN A N 1
ATOM 840 C CA . GLN A 1 109 ? 14.132 -8.056 -13.517 1.00 95.19 109 GLN A CA 1
ATOM 841 C C . GLN A 1 109 ? 14.444 -6.566 -13.724 1.00 95.19 109 GLN A C 1
ATOM 843 O O . GLN A 1 109 ? 13.620 -5.797 -14.230 1.00 95.19 109 GLN A O 1
ATOM 848 N N . LEU A 1 110 ? 15.645 -6.165 -13.316 1.00 94.44 110 LEU A N 1
ATOM 849 C CA . LEU A 1 110 ? 16.165 -4.832 -13.581 1.00 94.44 110 LEU A CA 1
ATOM 850 C C . LEU A 1 110 ? 16.659 -4.786 -15.028 1.00 94.44 110 LEU A C 1
ATOM 852 O O . LEU A 1 110 ? 17.591 -5.510 -15.363 1.00 94.44 110 LEU A O 1
ATOM 856 N N . ALA A 1 111 ? 16.028 -3.972 -15.871 1.00 93.44 111 ALA A N 1
ATOM 857 C CA . ALA A 1 111 ? 16.536 -3.681 -17.205 1.00 93.44 111 ALA A CA 1
ATOM 858 C C . ALA A 1 111 ? 17.550 -2.551 -17.099 1.00 93.44 111 ALA A C 1
ATOM 860 O O . ALA A 1 111 ? 17.176 -1.419 -16.787 1.00 93.44 111 ALA A O 1
ATOM 861 N N . ARG A 1 112 ? 18.818 -2.880 -17.337 1.00 89.50 112 ARG A N 1
ATOM 862 C CA . ARG A 1 112 ? 19.926 -1.941 -17.288 1.00 89.50 112 ARG A CA 1
ATOM 863 C C . ARG A 1 112 ? 20.310 -1.483 -18.673 1.00 89.50 112 ARG A C 1
ATOM 865 O O . ARG A 1 112 ? 20.313 -2.225 -19.656 1.00 89.50 112 ARG A O 1
ATOM 872 N N . HIS A 1 113 ? 20.744 -0.245 -18.745 1.00 77.56 113 HIS A N 1
ATOM 873 C CA . HIS A 1 113 ? 21.479 0.208 -19.907 1.00 77.56 113 HIS A CA 1
ATOM 874 C C . HIS A 1 113 ? 22.957 0.101 -19.535 1.00 77.56 113 HIS A C 1
ATOM 876 O O . HIS A 1 113 ? 23.415 0.740 -18.597 1.00 77.56 113 HIS A O 1
ATOM 882 N N . SER A 1 114 ? 23.690 -0.790 -20.198 1.00 69.25 114 SER A N 1
ATOM 883 C CA . SER A 1 114 ? 25.104 -1.013 -19.898 1.00 69.25 114 SER A CA 1
ATOM 884 C C . SER A 1 114 ? 25.977 -0.298 -20.924 1.00 69.25 114 SER A C 1
ATOM 886 O O . SER A 1 114 ? 25.587 -0.102 -22.080 1.00 69.25 114 SER A O 1
ATOM 888 N N . PHE A 1 115 ? 27.189 0.068 -20.509 1.00 66.00 115 PHE A N 1
ATOM 889 C CA . PHE A 1 115 ? 28.239 0.470 -21.438 1.00 66.00 115 PHE A CA 1
ATOM 890 C C . PHE A 1 115 ? 28.521 -0.665 -22.447 1.00 66.00 115 PHE A C 1
ATOM 892 O O . PHE A 1 115 ? 28.254 -1.833 -22.176 1.00 66.00 115 PHE A O 1
ATOM 899 N N . PHE A 1 116 ? 29.055 -0.314 -23.624 1.00 73.06 116 PHE A N 1
ATOM 900 C CA . PHE A 1 116 ? 29.356 -1.229 -24.748 1.00 73.06 116 PHE A CA 1
ATOM 901 C C . PHE A 1 116 ? 28.169 -1.658 -25.630 1.00 73.06 116 PHE A C 1
ATOM 903 O O . PHE A 1 116 ? 28.162 -2.745 -26.204 1.00 73.06 116 PHE A O 1
ATOM 910 N N . GLY A 1 117 ? 27.172 -0.784 -25.807 1.00 76.00 117 GLY A N 1
ATOM 911 C CA . GLY A 1 117 ? 26.122 -0.991 -26.814 1.00 76.00 117 GLY A CA 1
ATOM 912 C C . GLY A 1 117 ? 25.095 -2.065 -26.444 1.00 76.00 117 GLY A C 1
ATOM 913 O O . GLY A 1 117 ? 24.370 -2.531 -27.326 1.00 76.00 117 GLY A O 1
ATOM 914 N N . ARG A 1 118 ? 25.026 -2.436 -25.157 1.00 85.50 118 ARG A N 1
ATOM 915 C CA . ARG A 1 118 ? 23.982 -3.289 -24.588 1.00 85.50 118 ARG A CA 1
ATOM 916 C C . ARG A 1 118 ? 22.848 -2.427 -24.027 1.00 85.50 118 ARG A C 1
ATOM 918 O O . ARG A 1 118 ? 23.045 -1.660 -23.088 1.00 85.50 118 ARG A O 1
ATOM 925 N N . LYS A 1 119 ? 21.648 -2.578 -24.583 1.00 88.12 119 LYS A N 1
ATOM 926 C CA . LYS A 1 119 ? 20.426 -1.892 -24.145 1.00 88.12 119 LYS A CA 1
ATOM 927 C C . LYS A 1 119 ? 19.388 -2.905 -23.708 1.00 88.12 119 LYS A C 1
ATOM 929 O O . LYS A 1 119 ? 18.961 -3.722 -24.520 1.00 88.12 119 LYS A O 1
ATOM 934 N N . GLU A 1 120 ? 18.945 -2.819 -22.464 1.00 92.75 120 GLU A N 1
ATOM 935 C CA . GLU A 1 120 ? 17.873 -3.658 -21.940 1.00 92.75 120 GLU A CA 1
ATOM 936 C C . GLU A 1 120 ? 16.624 -2.806 -21.727 1.00 92.75 120 GLU A C 1
ATOM 938 O O . GLU A 1 120 ? 16.698 -1.666 -21.275 1.00 92.75 120 GLU A O 1
ATOM 943 N N . THR A 1 121 ? 15.458 -3.335 -22.084 1.00 92.50 121 THR A N 1
ATOM 944 C CA . THR A 1 121 ? 14.180 -2.633 -21.932 1.00 92.50 121 THR A CA 1
ATOM 945 C C . THR A 1 121 ? 13.079 -3.595 -21.518 1.00 92.50 121 THR A C 1
ATOM 947 O O . THR A 1 121 ? 13.048 -4.749 -21.943 1.00 92.50 121 THR A O 1
ATOM 950 N N . ILE A 1 122 ? 12.138 -3.093 -20.721 1.00 95.81 122 ILE A N 1
ATOM 951 C CA . ILE A 1 122 ? 10.886 -3.784 -20.406 1.00 95.81 122 ILE A CA 1
ATOM 952 C C . ILE A 1 122 ? 9.785 -3.156 -21.254 1.00 95.81 122 ILE A C 1
ATOM 954 O O . ILE A 1 122 ? 9.593 -1.939 -21.235 1.00 95.81 122 ILE A O 1
ATOM 958 N N . LYS A 1 123 ? 9.062 -3.985 -22.004 1.00 94.69 123 LYS A N 1
ATOM 959 C CA . LYS A 1 123 ? 7.964 -3.579 -22.885 1.00 94.69 123 LYS A CA 1
ATOM 960 C C . LYS A 1 123 ? 6.697 -4.355 -22.557 1.00 94.69 123 LYS A C 1
ATOM 962 O O . LYS A 1 123 ? 6.762 -5.445 -21.998 1.00 94.69 123 LYS A O 1
ATOM 967 N N . ASN A 1 124 ? 5.557 -3.809 -22.975 1.00 96.00 124 ASN A N 1
ATOM 968 C CA . ASN A 1 124 ? 4.253 -4.473 -22.908 1.00 96.00 124 ASN A CA 1
ATOM 969 C C . ASN A 1 124 ? 3.910 -5.000 -21.507 1.00 96.00 124 ASN A C 1
ATOM 971 O O . ASN A 1 124 ? 3.362 -6.093 -21.392 1.00 96.00 124 ASN A O 1
ATOM 975 N N . PHE A 1 125 ? 4.256 -4.249 -20.458 1.00 96.88 125 PHE A N 1
ATOM 976 C CA . PHE A 1 125 ? 3.867 -4.616 -19.104 1.00 96.88 125 PHE A CA 1
ATOM 977 C C . PHE A 1 125 ? 2.341 -4.576 -18.987 1.00 96.88 125 PHE A C 1
ATOM 979 O O . PHE A 1 125 ? 1.704 -3.605 -19.400 1.00 96.88 125 PHE A O 1
ATOM 986 N N . ARG A 1 126 ? 1.749 -5.652 -18.475 1.00 96.12 126 ARG A N 1
ATOM 987 C CA . ARG A 1 126 ? 0.304 -5.797 -18.290 1.00 96.12 126 ARG A CA 1
ATOM 988 C C . ARG A 1 126 ? 0.019 -6.477 -16.965 1.00 96.12 126 ARG A C 1
ATOM 990 O O . ARG A 1 126 ? 0.710 -7.429 -16.604 1.00 96.12 126 ARG A O 1
ATOM 997 N N . LEU A 1 127 ? -1.043 -6.021 -16.312 1.00 93.19 127 LEU A N 1
ATOM 998 C CA . LEU A 1 127 ? -1.599 -6.613 -15.102 1.00 93.19 127 LEU A CA 1
ATOM 999 C C . LEU A 1 127 ? -2.924 -7.296 -15.441 1.00 93.19 127 LEU A C 1
ATOM 1001 O O . LEU A 1 127 ? -3.738 -6.747 -16.182 1.00 93.19 127 LEU A O 1
ATOM 1005 N N . ASN A 1 128 ? -3.125 -8.497 -14.909 1.00 91.44 128 ASN A N 1
ATOM 1006 C CA . ASN A 1 128 ? -4.379 -9.237 -14.973 1.00 91.44 128 ASN A CA 1
ATOM 1007 C C . ASN A 1 128 ? -4.631 -9.888 -13.607 1.00 91.44 128 ASN A C 1
ATOM 1009 O O . ASN A 1 128 ? -4.084 -10.954 -13.307 1.00 91.44 128 ASN A O 1
ATOM 1013 N N . GLY A 1 129 ? -5.399 -9.199 -12.758 1.00 86.75 129 GLY A N 1
ATOM 1014 C CA . GLY A 1 129 ? -5.489 -9.520 -11.334 1.00 86.75 129 GLY A CA 1
ATOM 1015 C C . GLY A 1 129 ? -4.103 -9.472 -10.687 1.00 86.75 129 GLY A C 1
ATOM 1016 O O . GLY A 1 129 ? -3.376 -8.493 -10.849 1.00 86.75 129 GLY A O 1
ATOM 1017 N N . ASN A 1 130 ? -3.712 -10.569 -10.039 1.00 89.44 130 ASN A N 1
ATOM 1018 C CA . ASN A 1 130 ? -2.407 -10.709 -9.386 1.00 89.44 130 ASN A CA 1
ATOM 1019 C C . ASN A 1 130 ? -1.303 -11.212 -10.318 1.00 89.44 130 ASN A C 1
ATOM 1021 O O . ASN A 1 130 ? -0.200 -11.495 -9.868 1.00 89.44 130 ASN A O 1
ATOM 1025 N N . ASN A 1 131 ? -1.567 -11.355 -11.615 1.00 94.56 131 ASN A N 1
ATOM 1026 C CA . ASN A 1 131 ? -0.551 -11.776 -12.568 1.00 94.56 131 ASN A CA 1
ATOM 1027 C C . ASN A 1 131 ? -0.035 -10.575 -13.357 1.00 94.56 131 ASN A C 1
ATOM 1029 O O . ASN A 1 131 ? -0.807 -9.808 -13.933 1.00 94.56 131 ASN A O 1
ATOM 1033 N N . ALA A 1 132 ? 1.284 -10.449 -13.421 1.00 96.69 132 ALA A N 1
ATOM 1034 C CA . ALA A 1 132 ? 1.984 -9.520 -14.287 1.00 96.69 132 ALA A CA 1
ATOM 1035 C C . ALA A 1 132 ? 2.590 -10.271 -15.472 1.00 96.69 132 ALA A C 1
ATOM 1037 O O . ALA A 1 132 ? 3.089 -11.388 -15.331 1.00 96.69 132 ALA A O 1
ATOM 1038 N N . SER A 1 133 ? 2.583 -9.641 -16.642 1.00 97.81 133 SER A N 1
ATOM 1039 C CA . SER A 1 133 ? 3.275 -10.134 -17.835 1.00 97.81 133 SER A CA 1
ATOM 1040 C C . SER A 1 133 ? 4.014 -8.995 -18.522 1.00 97.81 133 SER A C 1
ATOM 1042 O O . SER A 1 133 ? 3.547 -7.857 -18.502 1.00 97.81 133 SER A O 1
ATOM 1044 N N . TRP A 1 134 ? 5.183 -9.277 -19.091 1.00 98.25 134 TRP A N 1
ATOM 1045 C CA . TRP A 1 134 ? 5.990 -8.291 -19.812 1.00 98.25 134 TRP A CA 1
ATOM 1046 C C . TRP A 1 134 ? 6.917 -8.964 -20.818 1.00 98.25 134 TRP A C 1
ATOM 1048 O O . TRP A 1 134 ? 7.176 -10.162 -20.749 1.00 98.25 134 TRP A O 1
ATOM 1058 N N . ARG A 1 135 ? 7.471 -8.171 -21.735 1.00 97.56 135 ARG A N 1
ATOM 1059 C CA . ARG A 1 135 ? 8.547 -8.594 -22.631 1.00 97.56 135 ARG A CA 1
ATOM 1060 C C . ARG A 1 135 ? 9.845 -7.907 -22.244 1.00 97.56 135 ARG A C 1
ATOM 1062 O O . ARG A 1 135 ? 9.923 -6.678 -22.246 1.00 97.56 135 ARG A O 1
ATOM 1069 N N . TYR A 1 136 ? 10.867 -8.693 -21.948 1.00 96.69 136 TYR A N 1
ATOM 1070 C CA . TYR A 1 136 ? 12.224 -8.216 -21.735 1.00 96.69 136 TYR A CA 1
ATOM 1071 C C . TYR A 1 136 ? 12.986 -8.242 -23.052 1.00 96.69 136 TYR A C 1
ATOM 1073 O O . TYR A 1 136 ? 13.048 -9.279 -23.712 1.00 96.69 136 TYR A O 1
ATOM 1081 N N . VAL A 1 137 ? 13.544 -7.105 -23.452 1.00 95.50 137 VAL A N 1
ATOM 1082 C CA . VAL A 1 137 ? 14.255 -6.953 -24.720 1.00 95.50 137 VAL A CA 1
ATOM 1083 C C . VAL A 1 137 ? 15.675 -6.498 -24.450 1.00 95.50 137 VAL A C 1
ATOM 1085 O O . VAL A 1 137 ? 15.882 -5.423 -23.896 1.00 95.50 137 VAL A O 1
ATOM 1088 N N . GLU A 1 138 ? 16.633 -7.287 -24.908 1.00 93.88 138 GLU A N 1
ATOM 1089 C CA . GLU A 1 138 ? 18.059 -7.002 -24.869 1.00 93.88 138 GLU A CA 1
ATOM 1090 C C . GLU A 1 138 ? 18.553 -6.729 -26.291 1.00 93.88 138 GLU A C 1
ATOM 1092 O O . GLU A 1 138 ? 18.262 -7.474 -27.226 1.00 93.88 138 GLU A O 1
ATOM 1097 N N . THR A 1 139 ? 19.289 -5.641 -26.477 1.00 90.94 139 THR A N 1
ATOM 1098 C CA . THR A 1 139 ? 19.932 -5.289 -27.745 1.00 90.94 139 THR A CA 1
ATOM 1099 C C . THR A 1 139 ? 21.427 -5.178 -27.524 1.00 90.94 139 THR A C 1
ATOM 1101 O O . THR A 1 139 ? 21.831 -4.402 -26.672 1.00 90.94 139 THR A O 1
ATOM 1104 N N . ILE A 1 140 ? 22.236 -5.923 -28.277 1.00 89.25 140 ILE A N 1
ATOM 1105 C CA . ILE A 1 140 ? 23.703 -5.873 -28.240 1.00 89.25 140 ILE A CA 1
ATOM 1106 C C . ILE A 1 140 ? 24.184 -5.559 -29.658 1.00 89.25 140 ILE A C 1
ATOM 1108 O O . ILE A 1 140 ? 24.051 -6.383 -30.568 1.00 89.25 140 ILE A O 1
ATOM 1112 N N . GLY A 1 141 ? 24.707 -4.349 -29.868 1.00 87.44 141 GLY A N 1
ATOM 1113 C CA . GLY A 1 141 ? 25.019 -3.860 -31.214 1.00 87.44 141 GLY A CA 1
ATOM 1114 C C . GLY A 1 141 ? 23.750 -3.752 -32.069 1.00 87.44 141 GLY A C 1
ATOM 1115 O O . GLY A 1 141 ? 22.817 -3.044 -31.699 1.00 87.44 141 GLY A O 1
ATOM 1116 N N . SER A 1 142 ? 23.698 -4.461 -33.201 1.00 88.50 142 SER A N 1
ATOM 1117 C CA . SER A 1 142 ? 22.511 -4.543 -34.072 1.00 88.50 142 SER A CA 1
ATOM 1118 C C . SER A 1 142 ? 21.575 -5.712 -33.745 1.00 88.50 142 SER A C 1
ATOM 1120 O O . SER A 1 142 ? 20.483 -5.803 -34.306 1.00 88.50 142 SER A O 1
ATOM 1122 N N . ARG A 1 143 ? 21.984 -6.629 -32.860 1.00 91.88 143 ARG A N 1
ATOM 1123 C CA . ARG A 1 143 ? 21.201 -7.820 -32.523 1.00 91.88 143 ARG A CA 1
ATOM 1124 C C . ARG A 1 143 ? 20.219 -7.499 -31.406 1.00 91.88 143 ARG A C 1
ATOM 1126 O O . ARG A 1 143 ? 20.642 -7.092 -30.330 1.00 91.88 143 ARG A O 1
ATOM 1133 N N . THR A 1 144 ? 18.937 -7.779 -31.624 1.00 94.12 144 THR A N 1
ATOM 1134 C CA . THR A 1 144 ? 17.882 -7.661 -30.608 1.00 94.12 144 THR A CA 1
ATOM 1135 C C . THR A 1 144 ? 17.289 -9.031 -30.298 1.00 94.12 144 THR A C 1
ATOM 1137 O O . THR A 1 144 ? 16.877 -9.756 -31.201 1.00 94.12 144 THR A O 1
ATOM 1140 N N . VAL A 1 145 ? 17.224 -9.380 -29.016 1.00 95.25 145 VAL A N 1
ATOM 1141 C CA . VAL A 1 145 ? 16.598 -10.603 -28.503 1.00 95.25 145 VAL A CA 1
ATOM 1142 C C . VAL A 1 145 ? 15.515 -10.203 -27.507 1.00 95.25 145 VAL A C 1
ATOM 1144 O O . VAL A 1 145 ? 15.721 -9.324 -26.675 1.00 95.25 145 VAL A O 1
ATOM 1147 N N . GLY A 1 146 ? 14.339 -10.820 -27.607 1.00 96.19 146 GLY A N 1
ATOM 1148 C CA . GLY A 1 146 ? 13.230 -10.576 -26.689 1.00 96.19 146 GLY A CA 1
ATOM 1149 C C . GLY A 1 146 ? 12.710 -11.874 -26.091 1.00 96.19 146 GLY A C 1
ATOM 1150 O O . GLY A 1 146 ? 12.569 -12.857 -26.813 1.00 96.19 146 GLY A O 1
ATOM 1151 N N . SER A 1 147 ? 12.399 -11.856 -24.800 1.00 97.62 147 SER A N 1
ATOM 1152 C CA . SER A 1 147 ? 11.748 -12.952 -24.076 1.00 97.62 147 SER A CA 1
ATOM 1153 C C . SER A 1 147 ? 10.502 -12.435 -23.369 1.00 97.62 147 SER A C 1
ATOM 1155 O O . SER A 1 147 ? 10.504 -11.318 -22.851 1.00 97.62 147 SER A O 1
ATOM 1157 N N . ASP A 1 148 ? 9.435 -13.229 -23.376 1.00 98.12 148 ASP A N 1
ATOM 1158 C CA . ASP A 1 148 ? 8.220 -12.937 -22.620 1.00 98.12 148 ASP A CA 1
ATOM 1159 C C . ASP A 1 148 ? 8.336 -13.553 -21.223 1.00 98.12 148 ASP A C 1
ATOM 1161 O O . ASP A 1 148 ? 8.888 -14.640 -21.054 1.00 98.12 148 ASP A O 1
ATOM 1165 N N . HIS A 1 149 ? 7.847 -12.830 -20.225 1.00 98.00 149 HIS A N 1
ATOM 1166 C CA . HIS A 1 149 ? 7.937 -13.175 -18.813 1.00 98.00 149 HIS A CA 1
ATOM 1167 C C . HIS A 1 149 ? 6.579 -13.003 -18.154 1.00 98.00 149 HIS A C 1
ATOM 1169 O O . HIS A 1 149 ? 5.750 -12.190 -18.578 1.00 98.00 149 HIS A O 1
ATOM 1175 N N . ASN A 1 150 ? 6.384 -13.752 -17.080 1.00 97.69 150 ASN A N 1
ATOM 1176 C CA . ASN A 1 150 ? 5.254 -13.624 -16.188 1.00 97.69 150 ASN A CA 1
ATOM 1177 C C . ASN A 1 150 ? 5.723 -13.724 -14.734 1.00 97.69 150 ASN A C 1
ATOM 1179 O O . ASN A 1 150 ? 6.738 -14.342 -14.422 1.00 97.69 150 ASN A O 1
ATOM 1183 N N . ALA A 1 151 ? 4.975 -13.092 -13.841 1.00 96.38 151 ALA A N 1
ATOM 1184 C CA . ALA A 1 151 ? 5.134 -13.267 -12.409 1.00 96.38 151 ALA A CA 1
ATOM 1185 C C . ALA A 1 151 ? 3.779 -13.128 -11.732 1.00 96.38 151 ALA A C 1
ATOM 1187 O O . ALA A 1 151 ? 2.946 -12.319 -12.144 1.00 96.38 151 ALA A O 1
ATOM 1188 N N . THR A 1 152 ? 3.585 -13.891 -10.666 1.00 94.38 152 THR A N 1
ATOM 1189 C CA . THR A 1 152 ? 2.499 -13.638 -9.728 1.00 94.38 152 THR A CA 1
ATOM 1190 C C . THR A 1 152 ? 2.981 -12.584 -8.742 1.00 94.38 152 THR A C 1
ATOM 1192 O O . THR A 1 152 ? 3.987 -12.767 -8.058 1.00 94.38 152 THR A O 1
ATOM 1195 N N . ILE A 1 153 ? 2.283 -11.457 -8.709 1.00 90.06 153 ILE A N 1
ATOM 1196 C CA . ILE A 1 153 ? 2.430 -10.448 -7.671 1.00 90.06 153 ILE A CA 1
ATOM 1197 C C . ILE A 1 153 ? 1.889 -11.086 -6.392 1.00 90.06 153 ILE A C 1
ATOM 1199 O O . ILE A 1 153 ? 0.764 -11.595 -6.428 1.00 90.06 153 ILE A O 1
ATOM 1203 N N . PRO A 1 154 ? 2.665 -11.105 -5.293 1.00 83.69 154 PRO A N 1
ATOM 1204 C CA . PRO A 1 154 ? 2.168 -11.596 -4.022 1.00 83.69 154 PRO A CA 1
ATOM 1205 C C . PRO A 1 154 ? 0.831 -10.933 -3.729 1.00 83.69 154 PRO A C 1
ATOM 1207 O O . PRO A 1 154 ? 0.726 -9.704 -3.768 1.00 83.69 154 PRO A O 1
ATOM 1210 N N . ASP A 1 155 ? -0.187 -11.756 -3.488 1.00 77.88 155 ASP A N 1
ATOM 1211 C CA . ASP A 1 155 ? -1.440 -11.235 -2.977 1.00 77.88 155 ASP A CA 1
ATOM 1212 C C . ASP A 1 155 ? -1.110 -10.429 -1.731 1.00 77.88 155 ASP A C 1
ATOM 1214 O O . ASP A 1 155 ? -0.339 -10.890 -0.882 1.00 77.88 155 ASP A O 1
ATOM 1218 N N . CYS A 1 156 ? -1.702 -9.245 -1.620 1.00 78.00 156 CYS A N 1
ATOM 1219 C CA . CYS A 1 156 ? -1.778 -8.585 -0.337 1.00 78.00 156 CYS A CA 1
ATOM 1220 C C . CYS A 1 156 ? -2.552 -9.514 0.579 1.00 78.00 156 CYS A C 1
ATOM 1222 O O . CYS A 1 156 ? -3.783 -9.486 0.594 1.00 78.00 156 CYS A O 1
ATOM 1224 N N . GLN A 1 157 ? -1.843 -10.385 1.293 1.00 64.25 157 GLN A N 1
ATOM 1225 C CA . GLN A 1 157 ? -2.458 -11.282 2.243 1.00 64.25 157 GLN A CA 1
ATOM 1226 C C . GLN A 1 157 ? -3.054 -10.382 3.309 1.00 64.25 157 GLN A C 1
ATOM 1228 O O . GLN A 1 157 ? -2.368 -9.893 4.207 1.00 64.25 157 GLN A O 1
ATOM 1233 N N . SER A 1 158 ? -4.352 -10.117 3.178 1.00 62.72 158 SER A N 1
ATOM 1234 C CA . SER A 1 158 ? -5.108 -9.499 4.237 1.00 62.72 158 SER A CA 1
ATOM 1235 C C . SER A 1 158 ? -5.123 -10.542 5.339 1.00 62.72 158 SER A C 1
ATOM 1237 O O . SER A 1 158 ? -5.952 -11.453 5.332 1.00 62.72 158 SER A O 1
ATOM 1239 N N . THR A 1 159 ? -4.168 -10.459 6.263 1.00 72.50 159 THR A N 1
ATOM 1240 C CA . THR A 1 159 ? -4.333 -11.129 7.547 1.00 72.50 159 THR A CA 1
ATOM 1241 C C . THR A 1 159 ? -5.736 -10.758 8.032 1.00 72.50 159 THR A C 1
ATOM 1243 O O . THR A 1 159 ? -6.117 -9.589 7.940 1.00 72.50 159 THR A O 1
ATOM 1246 N N . PRO A 1 160 ? -6.591 -11.709 8.426 1.00 82.50 160 PRO A N 1
ATOM 1247 C CA . PRO A 1 160 ? -7.900 -11.341 8.942 1.00 82.50 160 PRO A CA 1
ATOM 1248 C C . PRO A 1 160 ? -7.722 -10.283 10.038 1.00 82.50 160 PRO A C 1
ATOM 1250 O O . PRO A 1 160 ? -6.721 -10.351 10.767 1.00 82.50 160 PRO A O 1
ATOM 1253 N N . PRO A 1 161 ? -8.623 -9.290 10.149 1.00 89.62 161 PRO A N 1
ATOM 1254 C CA . PRO A 1 161 ? -8.540 -8.361 11.260 1.00 89.62 161 PRO A CA 1
ATOM 1255 C C . PRO A 1 161 ? -8.530 -9.167 12.560 1.00 8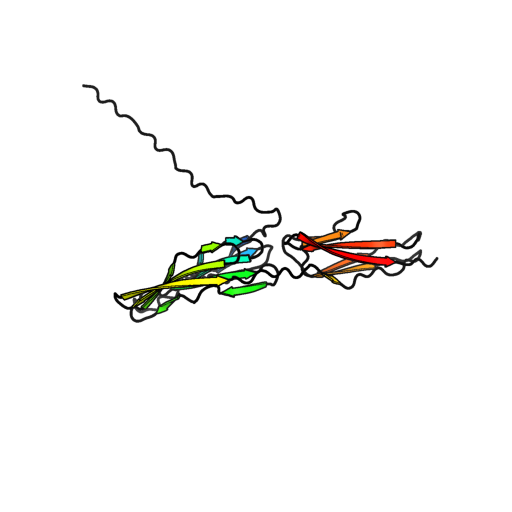9.62 161 PRO A C 1
ATOM 1257 O O . PRO A 1 161 ? -9.123 -10.240 12.639 1.00 89.62 161 PRO A O 1
ATOM 1260 N N . GLN A 1 162 ? -7.826 -8.685 13.573 1.00 93.81 162 GLN A N 1
ATOM 1261 C CA . GLN A 1 162 ? -7.765 -9.358 14.868 1.00 93.81 162 GLN A CA 1
ATOM 1262 C C . GLN A 1 162 ? -8.250 -8.410 15.949 1.00 93.81 162 GLN A C 1
ATOM 1264 O O . GLN A 1 162 ? -7.894 -7.231 15.938 1.00 93.81 162 GLN A O 1
ATOM 1269 N N . ILE A 1 163 ? -9.020 -8.951 16.888 1.00 95.94 163 ILE A N 1
ATOM 1270 C CA . ILE A 1 163 ? -9.322 -8.317 18.168 1.00 95.94 163 ILE A CA 1
ATOM 1271 C C . ILE A 1 163 ? -8.481 -9.049 19.208 1.00 95.94 163 ILE A C 1
ATOM 1273 O O . ILE A 1 163 ? -8.456 -10.277 19.243 1.00 95.94 163 ILE A O 1
ATOM 1277 N N . LEU A 1 164 ? -7.732 -8.295 20.000 1.00 95.44 164 LEU A N 1
ATOM 1278 C CA . LEU A 1 164 ? -6.812 -8.806 21.007 1.00 95.44 164 LEU A CA 1
ATOM 1279 C C . LEU A 1 164 ? -7.070 -8.074 22.324 1.00 95.44 164 LEU A C 1
ATOM 1281 O O . LEU A 1 164 ? -7.495 -6.919 22.330 1.00 95.44 164 LEU A O 1
ATOM 1285 N N . ASN A 1 165 ? -6.776 -8.732 23.445 1.00 95.31 165 ASN A N 1
ATOM 1286 C CA . ASN A 1 165 ? -6.818 -8.123 24.778 1.00 95.31 165 ASN A CA 1
ATOM 1287 C C . ASN A 1 165 ? -8.140 -7.389 25.088 1.00 95.31 165 ASN A C 1
ATOM 1289 O O . ASN A 1 165 ? -8.136 -6.357 25.764 1.00 95.31 165 ASN A O 1
ATOM 1293 N N . LEU A 1 166 ? -9.268 -7.905 24.584 1.00 95.31 166 LEU A N 1
ATOM 1294 C CA . LEU A 1 166 ? -10.588 -7.353 24.861 1.00 95.31 166 LEU A CA 1
ATOM 1295 C C . LEU A 1 166 ? -10.860 -7.445 26.364 1.00 95.31 166 LEU A C 1
ATOM 1297 O O . LEU A 1 166 ? -10.988 -8.528 26.933 1.00 95.31 166 LEU A O 1
ATOM 1301 N N . SER A 1 167 ? -10.932 -6.288 27.012 1.00 93.06 167 SER A N 1
ATOM 1302 C CA . SER A 1 167 ? -11.063 -6.180 28.456 1.00 93.06 167 SER A CA 1
ATOM 1303 C C . SER A 1 167 ? -12.179 -5.218 28.815 1.00 93.06 167 SER A C 1
ATOM 1305 O O . SER A 1 167 ? -12.233 -4.075 28.348 1.00 93.06 167 SER A O 1
ATOM 1307 N N . TYR A 1 168 ? -13.068 -5.691 29.683 1.00 91.25 168 TYR A N 1
ATOM 1308 C CA . TYR A 1 168 ? -14.062 -4.856 30.328 1.00 91.25 168 TYR A CA 1
ATOM 1309 C C . TYR A 1 168 ? -14.239 -5.326 31.778 1.00 91.25 168 TYR A C 1
ATOM 1311 O O . TYR A 1 168 ? -14.937 -6.317 32.012 1.00 91.25 168 TYR A O 1
ATOM 1319 N N . PRO A 1 169 ? -13.552 -4.691 32.748 1.00 88.94 169 PRO A N 1
ATOM 1320 C CA . PRO A 1 169 ? -13.519 -5.147 34.130 1.00 88.94 169 PRO A CA 1
ATOM 1321 C C . PRO A 1 169 ? -14.882 -4.983 34.799 1.00 88.94 169 PRO A C 1
ATOM 1323 O O . PRO A 1 169 ? -15.708 -4.183 34.365 1.00 88.94 169 PRO A O 1
ATOM 1326 N N . GLU A 1 170 ? -15.095 -5.715 35.890 1.00 88.81 170 GLU A N 1
ATOM 1327 C CA . GLU A 1 170 ? -16.319 -5.658 36.691 1.00 88.81 170 GLU A CA 1
ATOM 1328 C C . GLU A 1 170 ? -16.693 -4.230 37.123 1.00 88.81 170 GLU A C 1
ATOM 1330 O O . GLU A 1 170 ? -15.836 -3.394 37.411 1.00 88.81 170 GLU A O 1
ATOM 1335 N N . GLY A 1 171 ? -17.996 -3.942 37.126 1.00 84.75 171 GLY A N 1
ATOM 1336 C CA . GLY A 1 171 ? -18.532 -2.625 37.459 1.00 84.75 171 GLY A CA 1
ATOM 1337 C C . GLY A 1 171 ? -19.008 -2.554 38.891 1.00 84.75 171 GLY A C 1
ATOM 1338 O O . GLY A 1 171 ? -19.736 -3.435 39.334 1.00 84.75 171 GLY A O 1
ATOM 1339 N N . ARG A 1 172 ? -18.646 -1.474 39.587 1.00 89.38 172 ARG A N 1
ATOM 1340 C CA . ARG A 1 172 ? -19.120 -1.167 40.941 1.00 89.38 172 ARG A CA 1
ATOM 1341 C C . ARG A 1 172 ? -19.748 0.219 40.979 1.00 89.38 172 ARG A C 1
ATOM 1343 O O . ARG A 1 172 ? -19.299 1.124 40.271 1.00 89.38 172 ARG A O 1
ATOM 1350 N N . VAL A 1 173 ? -20.772 0.390 41.815 1.00 90.12 173 VAL A N 1
ATOM 1351 C CA . VAL A 1 173 ? -21.331 1.717 42.109 1.00 90.12 173 VAL A CA 1
ATOM 1352 C C . VAL A 1 173 ? -20.227 2.594 42.705 1.00 90.12 173 VAL A C 1
ATOM 1354 O O . VAL A 1 173 ? -19.428 2.137 43.519 1.00 90.12 173 VAL A O 1
ATOM 1357 N N . GLY A 1 174 ? -20.146 3.847 42.263 1.00 92.81 174 GLY A N 1
ATOM 1358 C CA . GLY A 1 174 ? -19.128 4.798 42.712 1.00 92.81 174 GLY A CA 1
ATOM 1359 C C . GLY A 1 174 ? -17.769 4.669 42.016 1.00 92.81 174 GLY A C 1
ATOM 1360 O O . GLY A 1 174 ? -16.871 5.448 42.322 1.00 92.81 174 GLY A O 1
ATOM 1361 N N . GLN A 1 175 ? -17.604 3.751 41.056 1.00 91.69 175 GLN A N 1
ATOM 1362 C CA . GLN A 1 175 ? -16.362 3.592 40.291 1.00 91.69 175 GLN A CA 1
ATOM 1363 C C . GLN A 1 175 ? -16.560 3.874 38.798 1.00 91.69 175 GLN A C 1
ATOM 1365 O O . GLN A 1 175 ? -17.659 3.738 38.252 1.00 91.69 175 GLN A O 1
ATOM 1370 N N . THR A 1 176 ? -15.477 4.277 38.134 1.00 91.88 176 THR A N 1
ATOM 1371 C CA . THR A 1 176 ? -15.371 4.265 36.672 1.00 91.88 176 THR A CA 1
ATOM 1372 C C . THR A 1 176 ? -14.898 2.889 36.206 1.00 91.88 176 THR A C 1
ATOM 1374 O O . THR A 1 176 ? -14.267 2.143 36.954 1.00 91.88 176 THR A O 1
ATOM 1377 N N . GLN A 1 177 ? -15.186 2.541 34.956 1.00 91.12 177 GLN A N 1
ATOM 1378 C CA . GLN A 1 177 ? -14.654 1.342 34.316 1.00 91.12 177 GLN A CA 1
ATOM 1379 C C . GLN A 1 177 ? -13.926 1.714 33.044 1.00 91.12 177 GLN A C 1
ATOM 1381 O O . GLN A 1 177 ? -14.352 2.610 32.319 1.00 91.12 177 GLN A O 1
ATOM 1386 N N . ARG A 1 178 ? -12.874 0.970 32.729 1.00 92.69 178 ARG A N 1
ATOM 1387 C CA . ARG A 1 178 ? -12.146 1.133 31.479 1.00 92.69 178 ARG A CA 1
ATOM 1388 C C . ARG A 1 178 ? -12.435 -0.038 30.556 1.00 92.69 178 ARG A C 1
ATOM 1390 O O . ARG A 1 178 ? -12.085 -1.165 30.870 1.00 92.69 178 ARG A O 1
ATOM 1397 N N . PHE A 1 179 ? -13.064 0.244 29.428 1.00 93.50 179 PHE A N 1
ATOM 1398 C CA . PHE A 1 179 ? -13.182 -0.681 28.312 1.00 93.50 179 PHE A CA 1
ATOM 1399 C C . PHE A 1 179 ? -11.998 -0.466 27.373 1.00 93.50 179 PHE A C 1
ATOM 1401 O O . PHE A 1 179 ? -11.714 0.673 26.994 1.00 93.50 179 PHE A O 1
ATOM 1408 N N . SER A 1 180 ? -11.312 -1.535 26.988 1.00 96.56 180 SER A N 1
ATOM 1409 C CA . SER A 1 180 ? -10.235 -1.449 26.006 1.00 96.56 180 SER A CA 1
ATOM 1410 C C . SER A 1 180 ? -10.097 -2.720 25.192 1.00 96.56 180 SER A C 1
ATOM 1412 O O . SER A 1 180 ? -10.386 -3.811 25.678 1.00 96.56 180 SER A O 1
ATOM 1414 N N . PHE A 1 181 ? -9.598 -2.571 23.974 1.00 97.56 181 PHE A N 1
ATOM 1415 C CA . PHE A 1 181 ? -9.151 -3.682 23.148 1.00 97.56 181 PHE A CA 1
ATOM 1416 C C . PHE A 1 181 ? -8.041 -3.213 22.217 1.00 97.56 181 PHE A C 1
ATOM 1418 O O . PHE A 1 181 ? -8.006 -2.051 21.797 1.00 97.56 181 PHE A O 1
ATOM 1425 N N . ASP A 1 182 ? -7.161 -4.141 21.877 1.00 96.94 182 ASP A N 1
ATOM 1426 C CA . ASP A 1 182 ? -6.197 -3.976 20.806 1.00 96.94 182 ASP A CA 1
ATOM 1427 C C . ASP A 1 182 ? -6.801 -4.525 19.515 1.00 96.94 182 ASP A C 1
ATOM 1429 O O . ASP A 1 182 ? -7.546 -5.507 19.514 1.00 96.94 182 ASP A O 1
ATOM 1433 N N . TYR A 1 183 ? -6.479 -3.896 18.396 1.00 95.44 183 TYR A N 1
ATOM 1434 C CA . TYR A 1 183 ? -6.884 -4.360 17.079 1.00 95.44 183 TYR A CA 1
ATOM 1435 C C . TYR A 1 183 ? -5.685 -4.414 16.143 1.00 95.44 183 TYR A C 1
ATOM 1437 O O . TYR A 1 183 ? -4.745 -3.620 16.255 1.00 95.44 183 TYR A O 1
ATOM 1445 N N . ARG A 1 184 ? -5.720 -5.363 15.206 1.00 91.81 184 ARG A N 1
ATOM 1446 C CA . ARG A 1 184 ? -4.738 -5.475 14.124 1.00 91.81 184 ARG A CA 1
ATOM 1447 C C . ARG A 1 184 ? -5.417 -5.615 12.782 1.00 91.81 184 ARG A C 1
ATOM 1449 O O . ARG A 1 184 ? -6.474 -6.234 12.687 1.00 91.81 184 ARG A O 1
ATOM 1456 N N . ASN A 1 185 ? -4.770 -5.060 11.765 1.00 87.81 185 ASN A N 1
ATOM 1457 C CA . ASN A 1 185 ? -5.202 -5.089 10.375 1.00 87.81 185 ASN A CA 1
ATOM 1458 C C . ASN A 1 185 ? -6.690 -4.733 10.184 1.00 87.81 185 ASN A C 1
ATOM 1460 O O . ASN A 1 185 ? -7.385 -5.356 9.386 1.00 87.81 185 ASN A O 1
ATOM 1464 N N . ALA A 1 186 ? -7.194 -3.739 10.922 1.00 90.31 186 ALA A N 1
ATOM 1465 C CA . ALA A 1 186 ? -8.595 -3.328 10.861 1.00 90.31 186 ALA A CA 1
ATOM 1466 C C . ALA A 1 186 ? -8.735 -1.911 10.279 1.00 90.31 186 ALA A C 1
ATOM 1468 O O . ALA A 1 186 ? -7.979 -1.004 10.623 1.00 90.31 186 ALA A O 1
ATOM 1469 N N . THR A 1 187 ? -9.706 -1.719 9.387 1.00 91.25 187 THR A N 1
ATOM 1470 C CA . THR A 1 187 ? -10.123 -0.420 8.832 1.00 91.25 187 THR A CA 1
ATOM 1471 C C . THR A 1 187 ? -11.252 0.197 9.646 1.00 91.25 187 THR A C 1
ATOM 1473 O O . THR A 1 187 ? -11.383 1.414 9.696 1.00 91.25 187 THR A O 1
ATOM 1476 N N . SER A 1 188 ? -12.065 -0.599 10.336 1.00 95.25 188 SER A N 1
ATOM 1477 C CA . SER A 1 188 ? -13.062 -0.076 11.269 1.00 95.25 188 SER A CA 1
ATOM 1478 C C . SER A 1 188 ? -13.374 -1.090 12.350 1.00 95.25 188 SER A C 1
ATOM 1480 O O . SER A 1 188 ? -13.375 -2.288 12.080 1.00 95.25 188 SER A O 1
ATOM 1482 N N . CYS A 1 189 ? -13.689 -0.601 13.548 1.00 96.81 189 CYS A N 1
ATOM 1483 C CA . CYS A 1 189 ? -14.306 -1.405 14.595 1.00 96.81 189 CYS A CA 1
ATOM 1484 C C . CYS A 1 189 ? -15.533 -0.692 15.166 1.00 96.81 189 CYS A C 1
ATOM 1486 O O . CYS A 1 189 ? -15.541 0.536 15.300 1.00 96.81 189 CYS A O 1
ATOM 1488 N N . TRP A 1 190 ? -16.562 -1.455 15.521 1.00 97.50 190 TRP A N 1
ATOM 1489 C CA . TRP A 1 190 ? -17.828 -0.964 16.060 1.00 97.50 190 TRP A CA 1
ATOM 1490 C C . TRP A 1 190 ? -18.412 -1.929 17.093 1.00 97.50 190 TRP A C 1
ATOM 1492 O O . TRP A 1 190 ? -18.005 -3.088 17.192 1.00 97.50 190 TRP A O 1
ATOM 1502 N N . ASN A 1 191 ? -19.359 -1.435 17.884 1.00 95.50 191 ASN A N 1
ATOM 1503 C CA . ASN A 1 191 ? -20.094 -2.240 18.855 1.00 95.50 191 ASN A CA 1
ATOM 1504 C C . ASN A 1 191 ? -21.381 -2.836 18.255 1.00 95.50 191 ASN A C 1
ATOM 1506 O O . ASN A 1 191 ? -21.785 -2.501 17.145 1.00 95.50 191 ASN A O 1
ATOM 1510 N N . GLN A 1 192 ? -22.094 -3.655 19.026 1.00 93.81 192 GLN A N 1
ATOM 1511 C CA . GLN A 1 192 ? -23.385 -4.232 18.614 1.00 93.81 192 GLN A CA 1
ATOM 1512 C C . GLN A 1 192 ? -24.478 -3.216 18.228 1.00 93.81 192 GLN A C 1
ATOM 1514 O O . GLN A 1 192 ? -25.397 -3.574 17.499 1.00 93.81 192 GLN A O 1
ATOM 1519 N N . SER A 1 193 ? -24.391 -1.957 18.679 1.00 93.38 193 SER A N 1
ATOM 1520 C CA . SER A 1 193 ? -25.326 -0.890 18.291 1.00 93.38 193 SER A CA 1
ATOM 1521 C C . SER A 1 193 ? -24.890 -0.116 17.040 1.00 93.38 193 SER A C 1
ATOM 1523 O O . SER A 1 193 ? -25.530 0.868 16.681 1.00 93.38 193 SER A O 1
ATOM 1525 N N . GLY A 1 194 ? -23.791 -0.511 16.390 1.00 93.75 194 GLY A N 1
ATOM 1526 C CA . GLY A 1 194 ? -23.235 0.175 15.219 1.00 93.75 194 GLY A CA 1
ATOM 1527 C C . GLY A 1 194 ? -22.420 1.431 15.545 1.00 93.75 194 GLY A C 1
ATOM 1528 O O . GLY A 1 194 ? -21.961 2.123 14.635 1.00 93.75 194 GLY A O 1
ATOM 1529 N N . THR A 1 195 ? -22.197 1.739 16.826 1.00 94.25 195 THR A N 1
ATOM 1530 C CA . THR A 1 195 ? -21.334 2.847 17.244 1.00 94.25 195 THR A CA 1
ATOM 1531 C C . THR A 1 195 ? -19.890 2.514 16.898 1.00 94.25 195 THR A C 1
ATOM 1533 O O . THR A 1 195 ? -19.347 1.511 17.363 1.00 94.25 195 THR A O 1
ATOM 1536 N N . ARG A 1 196 ? -19.259 3.362 16.082 1.00 95.44 196 ARG A N 1
ATOM 1537 C CA . ARG A 1 196 ? -17.880 3.159 15.631 1.00 95.44 196 ARG A CA 1
ATOM 1538 C C . ARG A 1 196 ? -16.886 3.594 16.700 1.00 95.44 196 ARG A C 1
ATOM 1540 O O . ARG A 1 196 ? -16.939 4.722 17.179 1.00 95.44 196 ARG A O 1
ATOM 1547 N N . TYR A 1 197 ? -15.952 2.707 17.016 1.00 93.69 197 TYR A N 1
ATOM 1548 C CA . TYR A 1 197 ? -14.802 2.988 17.870 1.00 93.69 197 TYR A CA 1
ATOM 1549 C C . TYR A 1 197 ? -13.685 3.682 17.089 1.00 93.69 197 TYR A C 1
ATOM 1551 O O . TYR A 1 197 ? -13.061 4.611 17.596 1.00 93.69 197 TYR A O 1
ATOM 1559 N N . PHE A 1 198 ? -13.462 3.265 15.838 1.00 92.00 198 PHE A N 1
ATOM 1560 C CA . PHE A 1 198 ? -12.603 3.972 14.889 1.00 92.00 198 PHE A CA 1
ATOM 1561 C C . PHE A 1 198 ? -12.977 3.643 13.435 1.00 92.00 198 PHE A C 1
ATOM 1563 O O . PHE A 1 198 ? -13.662 2.655 13.151 1.00 92.00 198 PHE A O 1
ATOM 1570 N N . THR A 1 199 ? -12.510 4.481 12.508 1.00 90.12 199 THR A N 1
ATOM 1571 C CA . THR A 1 199 ? -12.573 4.238 11.059 1.00 90.12 199 THR A CA 1
ATOM 1572 C C . THR A 1 199 ? -11.283 4.742 10.403 1.00 90.12 199 THR A C 1
ATOM 1574 O O . THR A 1 199 ? -10.738 5.761 10.822 1.00 90.12 199 THR A O 1
ATOM 1577 N N . SER A 1 200 ? -10.794 4.034 9.392 1.00 83.56 200 SER A N 1
ATOM 1578 C CA . SER A 1 200 ? -9.589 4.312 8.614 1.00 83.56 200 SER A CA 1
ATOM 1579 C C . SER A 1 200 ? -9.769 3.738 7.206 1.00 83.56 200 SER A C 1
ATOM 1581 O O . SER A 1 200 ? -10.405 2.701 7.043 1.00 83.56 200 SER A O 1
ATOM 1583 N N . SER A 1 201 ? -9.220 4.399 6.192 1.00 73.88 201 SER A N 1
ATOM 1584 C CA . SER A 1 201 ? -9.223 3.922 4.799 1.00 73.88 201 SER A CA 1
ATOM 1585 C C . SER A 1 201 ? -8.191 2.816 4.548 1.00 73.88 201 SER A C 1
ATOM 1587 O O . SER A 1 201 ? -8.409 1.943 3.716 1.00 73.88 201 SER A O 1
ATOM 1589 N N . THR A 1 202 ? -7.114 2.790 5.330 1.00 70.69 202 THR A N 1
ATOM 1590 C CA . THR A 1 202 ? -6.106 1.720 5.362 1.00 70.69 202 THR A CA 1
ATOM 1591 C C . THR A 1 202 ? -6.206 0.928 6.659 1.00 70.69 202 THR A C 1
ATOM 1593 O O . THR A 1 202 ? -6.579 1.502 7.694 1.00 70.69 202 THR A O 1
ATOM 1596 N N . PRO A 1 203 ? -5.885 -0.377 6.651 1.00 80.31 203 PRO A N 1
ATOM 1597 C CA . PRO A 1 203 ? -5.832 -1.138 7.883 1.00 80.31 203 PRO A CA 1
ATOM 1598 C C . PRO A 1 203 ? -4.805 -0.577 8.857 1.00 80.31 203 PRO A C 1
ATOM 1600 O O . PRO A 1 203 ? -3.716 -0.154 8.475 1.00 80.31 203 PRO A O 1
ATOM 1603 N N . LYS A 1 204 ? -5.165 -0.580 10.137 1.00 83.94 204 LYS A N 1
ATOM 1604 C CA . LYS A 1 204 ? -4.313 -0.100 11.218 1.00 83.94 204 LYS A CA 1
ATOM 1605 C C . LYS A 1 204 ? -4.209 -1.125 12.329 1.00 83.94 204 LYS A C 1
ATOM 1607 O O . LYS A 1 204 ? -5.087 -1.969 12.525 1.00 83.94 204 LYS A O 1
ATOM 1612 N N . ASN A 1 205 ? -3.127 -0.973 13.078 1.00 90.25 205 ASN A N 1
ATOM 1613 C CA . ASN A 1 205 ? -2.938 -1.591 14.375 1.00 90.25 205 ASN A CA 1
ATOM 1614 C C . ASN A 1 205 ? -3.061 -0.493 15.429 1.00 90.25 205 ASN A C 1
ATOM 1616 O O . ASN A 1 205 ? -2.557 0.615 15.228 1.00 90.25 205 ASN A O 1
ATOM 1620 N N . GLY A 1 206 ? -3.711 -0.782 16.545 1.00 92.56 206 GLY A N 1
ATOM 1621 C CA . GLY A 1 206 ? -3.849 0.199 17.609 1.00 92.56 206 GLY A CA 1
ATOM 1622 C C . GLY A 1 206 ? -4.616 -0.329 18.804 1.00 92.56 206 GLY A C 1
ATOM 1623 O O . GLY A 1 206 ? -4.989 -1.497 18.859 1.00 92.56 206 GLY A O 1
ATOM 1624 N N . THR A 1 207 ? -4.860 0.576 19.743 1.00 96.62 207 THR A N 1
ATOM 1625 C CA . THR A 1 207 ? -5.613 0.305 20.964 1.00 96.62 207 THR A CA 1
ATOM 1626 C C . THR A 1 207 ? -6.768 1.288 21.041 1.00 96.62 207 THR A C 1
ATOM 1628 O O . THR A 1 207 ? -6.566 2.502 20.960 1.00 96.62 207 THR A O 1
ATOM 1631 N N . PHE A 1 208 ? -7.985 0.779 21.205 1.00 96.19 208 PHE A N 1
ATOM 1632 C CA . PHE A 1 208 ? -9.121 1.597 21.608 1.00 96.19 208 PHE A CA 1
ATOM 1633 C C . PHE A 1 208 ? -9.270 1.530 23.125 1.00 96.19 208 PHE A C 1
ATOM 1635 O O . PHE A 1 208 ? -9.127 0.470 23.733 1.00 96.19 208 PHE A O 1
ATOM 1642 N N . SER A 1 209 ? -9.574 2.666 23.745 1.00 95.69 209 SER A N 1
ATOM 1643 C CA . SER A 1 209 ? -9.820 2.743 25.178 1.00 95.69 209 SER A CA 1
ATOM 1644 C C . SER A 1 209 ? -10.879 3.793 25.462 1.00 95.69 209 SER A C 1
ATOM 1646 O O . SER A 1 209 ? -10.749 4.943 25.050 1.00 95.69 209 SER A O 1
ATOM 1648 N N . TRP A 1 210 ? -11.884 3.416 26.241 1.00 93.75 210 TRP A N 1
ATOM 1649 C CA . TRP A 1 210 ? -12.916 4.310 26.744 1.00 93.75 210 TRP A CA 1
ATOM 1650 C C . TRP A 1 210 ? -13.092 4.104 28.244 1.00 93.75 210 TRP A C 1
ATOM 1652 O O . TRP A 1 210 ? -13.110 2.973 28.727 1.00 93.75 210 TRP A O 1
ATOM 1662 N N . THR A 1 211 ? -13.236 5.203 28.978 1.00 93.12 211 THR A N 1
ATOM 1663 C CA . THR A 1 211 ? -13.506 5.173 30.415 1.00 93.12 211 THR A CA 1
ATOM 1664 C C . THR A 1 211 ? -14.931 5.642 30.654 1.00 93.12 211 THR A C 1
ATOM 1666 O O . THR A 1 211 ? -15.304 6.737 30.230 1.00 93.12 211 THR A O 1
ATOM 1669 N N . SER A 1 212 ? -15.729 4.819 31.329 1.00 89.56 212 SER A N 1
ATOM 1670 C CA . SER A 1 212 ? -17.095 5.171 31.690 1.00 89.56 212 SER A CA 1
ATOM 1671 C C . SER A 1 212 ? -17.119 6.315 32.703 1.00 89.56 212 SER A C 1
ATOM 1673 O O . SER A 1 212 ? -16.209 6.428 33.531 1.00 89.56 212 SER A O 1
ATOM 1675 N N . PRO A 1 213 ? -18.204 7.105 32.737 1.00 92.25 213 PRO A N 1
ATOM 1676 C CA . PRO A 1 213 ? -18.531 7.900 33.911 1.00 92.25 213 PRO A CA 1
ATOM 1677 C C . PRO A 1 213 ? -18.629 7.027 35.171 1.00 92.25 213 PRO A C 1
ATOM 1679 O O . PRO A 1 213 ? -18.762 5.798 35.090 1.00 92.25 213 PRO A O 1
ATOM 1682 N N . VAL A 1 214 ? -18.590 7.675 36.338 1.00 91.69 214 VAL A N 1
ATOM 1683 C CA . VAL A 1 214 ? -18.838 7.017 37.626 1.00 91.69 214 VAL A CA 1
ATOM 1684 C C . VAL A 1 214 ? -20.233 6.395 37.605 1.00 91.69 214 VAL A C 1
ATOM 1686 O O . VAL A 1 214 ? -21.217 7.074 37.308 1.00 91.69 214 VAL A O 1
ATOM 1689 N N . ARG A 1 215 ? -20.330 5.099 37.908 1.00 86.06 215 ARG A N 1
ATOM 1690 C CA . ARG A 1 215 ? -21.618 4.400 37.918 1.00 86.06 215 ARG A CA 1
ATOM 1691 C C . ARG A 1 215 ? -22.447 4.787 39.135 1.00 86.06 215 ARG A C 1
ATOM 1693 O O . ARG A 1 215 ? -21.991 4.661 40.267 1.00 86.06 215 ARG A O 1
ATOM 1700 N N . THR A 1 216 ? -23.695 5.169 38.897 1.00 90.19 216 THR A N 1
ATOM 1701 C CA . THR A 1 216 ? -24.712 5.367 39.943 1.00 90.19 216 THR A CA 1
ATOM 1702 C C . THR A 1 216 ? -25.527 4.101 40.212 1.00 90.19 216 THR A C 1
ATOM 1704 O O . THR A 1 216 ? -26.107 3.959 41.280 1.00 90.19 216 THR A O 1
ATOM 1707 N N . GLN A 1 217 ? -25.540 3.167 39.258 1.00 87.06 217 GLN A N 1
ATOM 1708 C CA . GLN A 1 217 ? -26.214 1.875 39.342 1.00 87.06 217 GLN A CA 1
ATOM 1709 C C . GLN A 1 217 ? -25.487 0.838 38.475 1.00 87.06 217 GLN A C 1
ATOM 1711 O O . GLN A 1 217 ? -24.837 1.186 37.480 1.00 87.06 217 GLN A O 1
ATOM 1716 N N . VAL A 1 218 ? -25.605 -0.441 38.833 1.00 79.44 218 VAL A N 1
ATOM 1717 C CA . VAL A 1 218 ? -25.110 -1.557 38.020 1.00 79.44 218 VAL A CA 1
ATOM 1718 C C . VAL A 1 218 ? -26.265 -2.530 37.802 1.00 79.44 218 VAL A C 1
ATOM 1720 O O . VAL A 1 218 ? -26.829 -3.038 38.762 1.00 79.44 218 VAL A O 1
ATOM 1723 N N . SER A 1 219 ? -26.665 -2.756 36.550 1.00 75.44 219 SER A N 1
ATOM 1724 C CA . SER A 1 219 ? -27.775 -3.660 36.227 1.00 75.44 219 SER A CA 1
ATOM 1725 C C . SER A 1 219 ? -27.295 -4.825 35.371 1.00 75.44 219 SER A C 1
ATOM 1727 O O . SER A 1 219 ? -26.992 -4.616 34.204 1.00 75.44 219 SER A O 1
ATOM 1729 N N . GLY A 1 220 ? -27.260 -6.031 35.944 1.00 75.19 220 GLY A N 1
ATOM 1730 C CA . GLY A 1 220 ? -27.087 -7.302 35.228 1.00 75.19 220 GLY A CA 1
ATOM 1731 C C . GLY A 1 220 ? -25.751 -7.501 34.494 1.00 75.19 220 GLY A C 1
ATOM 1732 O O . GLY A 1 220 ? -24.984 -6.559 34.310 1.00 75.19 220 GLY A O 1
ATOM 1733 N N . PRO A 1 221 ? -25.439 -8.737 34.072 1.00 78.94 221 PRO A N 1
ATOM 1734 C CA . PRO A 1 221 ? -24.259 -8.988 33.260 1.00 78.94 221 PRO A CA 1
ATOM 1735 C C . PRO A 1 221 ? -24.372 -8.252 31.921 1.00 78.94 221 PRO A C 1
ATOM 1737 O O . PRO A 1 221 ? -25.385 -8.354 31.229 1.00 78.94 221 PRO A O 1
ATOM 1740 N N . TRP A 1 222 ? -23.322 -7.525 31.549 1.00 81.75 222 TRP A N 1
ATOM 1741 C CA . TRP A 1 222 ? -23.261 -6.805 30.278 1.00 81.75 222 TRP A CA 1
ATOM 1742 C C . TRP A 1 222 ? -22.375 -7.577 29.315 1.00 81.75 222 TRP A C 1
ATOM 1744 O O . TRP A 1 222 ? -21.197 -7.786 29.598 1.00 81.75 222 TRP A O 1
ATOM 1754 N N . GLN A 1 223 ? -22.924 -7.983 28.173 1.00 90.19 223 GLN A N 1
ATOM 1755 C CA . GLN A 1 223 ? -22.113 -8.477 27.068 1.00 90.19 223 GLN A CA 1
ATOM 1756 C C . GLN A 1 223 ? -21.766 -7.307 26.151 1.00 90.19 223 GLN A C 1
ATOM 1758 O O . GLN A 1 223 ? -22.645 -6.584 25.677 1.00 90.19 223 GLN A O 1
ATOM 1763 N N . THR A 1 224 ? -20.472 -7.117 25.916 1.00 90.44 224 THR A N 1
ATOM 1764 C CA . THR A 1 224 ? -19.966 -6.165 24.928 1.00 90.44 224 THR A CA 1
ATOM 1765 C C . THR A 1 224 ? -19.400 -6.950 23.763 1.00 90.44 224 THR A C 1
ATOM 1767 O O . THR A 1 224 ? -18.444 -7.698 23.943 1.00 90.44 224 THR A O 1
ATOM 1770 N N . ILE A 1 225 ? -19.995 -6.777 22.584 1.00 95.44 225 ILE A N 1
ATOM 1771 C CA . ILE A 1 225 ? -19.512 -7.358 21.330 1.00 95.44 225 ILE A CA 1
ATOM 1772 C C . ILE A 1 225 ? -18.784 -6.270 20.547 1.00 95.44 225 ILE A C 1
ATOM 1774 O O . ILE A 1 225 ? -19.342 -5.196 20.300 1.00 95.44 225 ILE A O 1
ATOM 1778 N N . VAL A 1 226 ? -17.556 -6.571 20.140 1.00 96.94 226 VAL A N 1
ATOM 1779 C CA . VAL A 1 226 ? -16.756 -5.754 19.230 1.00 96.94 226 VAL A CA 1
ATOM 1780 C C . VAL A 1 226 ? -16.701 -6.469 17.895 1.00 96.94 226 VAL A C 1
ATOM 1782 O O . VAL A 1 226 ? -16.395 -7.654 17.832 1.00 96.94 226 VAL A O 1
ATOM 1785 N N . SER A 1 227 ? -17.006 -5.747 16.826 1.00 97.81 227 SER A N 1
ATOM 1786 C CA . SER A 1 227 ? -16.823 -6.206 15.452 1.00 97.81 227 SER A CA 1
ATOM 1787 C C . SER A 1 227 ? -15.758 -5.348 14.793 1.00 97.81 227 SER A C 1
ATOM 1789 O O . SER A 1 227 ? -15.791 -4.129 14.946 1.00 97.81 227 SER A O 1
ATOM 1791 N N . CYS A 1 228 ? -14.833 -5.960 14.065 1.00 96.38 228 CYS A N 1
ATOM 1792 C CA . CYS A 1 228 ? -13.808 -5.264 13.300 1.00 96.38 228 CYS A CA 1
ATOM 1793 C C . CYS A 1 228 ? -13.799 -5.768 11.860 1.00 96.38 228 CYS A C 1
ATOM 1795 O O . CYS A 1 228 ? -13.890 -6.970 11.634 1.00 96.38 228 CYS A O 1
ATOM 1797 N N . THR A 1 229 ? -13.655 -4.863 10.895 1.00 94.19 229 THR A N 1
ATOM 1798 C CA . THR A 1 229 ? -13.466 -5.187 9.474 1.00 94.19 229 THR A CA 1
ATOM 1799 C C . THR A 1 229 ? -12.109 -4.709 8.992 1.00 94.19 229 THR A C 1
ATOM 1801 O O . THR A 1 229 ? -11.561 -3.756 9.547 1.00 94.19 229 THR A O 1
ATOM 1804 N N . ASN A 1 230 ? -11.581 -5.335 7.947 1.00 86.38 230 ASN A N 1
ATOM 1805 C CA . ASN A 1 230 ? -10.408 -4.862 7.213 1.00 86.38 230 ASN A CA 1
ATOM 1806 C C . ASN A 1 230 ? -10.807 -4.258 5.849 1.00 86.38 230 ASN A C 1
ATOM 1808 O O . ASN A 1 230 ? -11.992 -4.116 5.536 1.00 86.38 230 ASN A O 1
ATOM 1812 N N . ALA A 1 231 ? -9.809 -3.893 5.037 1.00 78.50 231 ALA A N 1
ATOM 1813 C CA . ALA A 1 231 ? -10.017 -3.308 3.709 1.00 78.50 231 ALA A CA 1
ATOM 1814 C C . ALA A 1 231 ? -10.647 -4.282 2.698 1.00 78.50 231 ALA A C 1
ATOM 1816 O O . ALA A 1 231 ? -11.266 -3.838 1.738 1.00 78.50 231 ALA A O 1
ATOM 1817 N N . THR A 1 232 ? -10.520 -5.595 2.922 1.00 76.50 232 THR A N 1
ATOM 1818 C CA . THR A 1 232 ? -11.127 -6.629 2.071 1.00 76.50 232 THR A CA 1
ATOM 1819 C C . THR A 1 232 ? -12.561 -6.969 2.486 1.00 76.50 232 THR A C 1
ATOM 1821 O O . THR A 1 232 ? -13.192 -7.819 1.866 1.00 76.50 232 THR A O 1
ATOM 1824 N N . GLY A 1 233 ? -13.096 -6.305 3.518 1.00 83.38 233 GLY A N 1
ATOM 1825 C CA . GLY A 1 233 ? -14.450 -6.536 4.026 1.00 83.38 233 GLY A CA 1
ATOM 1826 C C . GLY A 1 233 ? -14.586 -7.772 4.918 1.00 83.38 233 GLY A C 1
ATOM 1827 O O . GLY A 1 233 ? -15.702 -8.130 5.290 1.00 83.38 233 GLY A O 1
ATOM 1828 N N . VAL A 1 234 ? -13.480 -8.431 5.280 1.00 87.31 234 VAL A N 1
ATOM 1829 C CA . VAL A 1 234 ? -13.498 -9.547 6.233 1.00 87.31 234 VAL A CA 1
ATOM 1830 C C . VAL A 1 234 ? -13.826 -8.999 7.614 1.00 87.31 234 VAL A C 1
ATOM 1832 O O . VAL A 1 234 ? -13.123 -8.115 8.099 1.00 87.31 234 VAL A O 1
ATOM 1835 N N . ILE A 1 235 ? -14.857 -9.552 8.254 1.00 93.62 235 ILE A N 1
ATOM 1836 C CA . ILE A 1 235 ? -15.311 -9.153 9.589 1.00 93.62 235 ILE A CA 1
ATOM 1837 C C . ILE A 1 235 ? -14.894 -10.212 10.612 1.00 93.62 235 ILE A C 1
ATOM 1839 O O . ILE A 1 235 ? -15.146 -11.400 10.418 1.00 93.62 235 ILE A O 1
ATOM 1843 N N . VAL A 1 236 ? -14.316 -9.772 11.728 1.00 95.62 236 VAL A N 1
ATOM 1844 C CA . VAL A 1 236 ? -14.144 -10.578 12.943 1.00 95.62 236 VAL A CA 1
ATOM 1845 C C . VAL A 1 236 ? -14.948 -9.992 14.088 1.00 95.62 236 VAL A C 1
ATOM 1847 O O . VAL A 1 236 ? -15.174 -8.781 14.146 1.00 95.62 236 VAL A O 1
ATOM 1850 N N . GLN A 1 237 ? -15.365 -10.854 15.007 1.00 96.88 237 GLN A N 1
ATOM 1851 C CA . GLN A 1 237 ? -16.091 -10.458 16.203 1.00 96.88 237 GLN A CA 1
ATOM 1852 C C . GLN A 1 237 ? -15.468 -11.107 17.432 1.00 96.88 237 GLN A C 1
ATOM 1854 O O . GLN A 1 237 ? -15.023 -12.252 17.374 1.00 96.88 237 GLN A O 1
ATOM 1859 N N . ASP A 1 238 ? -15.468 -10.372 18.535 1.00 96.56 238 ASP A N 1
ATOM 1860 C CA . ASP A 1 238 ? -15.109 -10.878 19.854 1.00 96.56 238 ASP A CA 1
ATOM 1861 C C . ASP A 1 238 ? -16.068 -10.289 20.893 1.00 96.56 238 ASP A C 1
ATOM 1863 O O . ASP A 1 238 ? -16.693 -9.245 20.665 1.00 96.56 238 ASP A O 1
ATOM 1867 N N . SER A 1 239 ? -16.233 -10.966 22.025 1.00 95.38 239 SER A N 1
ATOM 1868 C CA . SER A 1 239 ? -17.133 -10.507 23.076 1.00 95.38 239 SER A CA 1
ATOM 1869 C C . SER A 1 239 ? -16.572 -10.734 24.467 1.00 95.38 239 SER A C 1
ATOM 1871 O O . SER A 1 239 ? -15.987 -11.771 24.763 1.00 95.38 239 SER A O 1
ATOM 1873 N N . VAL A 1 240 ? -16.828 -9.771 25.347 1.00 92.81 240 VAL A N 1
ATOM 1874 C CA . VAL A 1 240 ? -16.520 -9.875 26.771 1.00 92.81 240 VAL A CA 1
ATOM 1875 C C . VAL A 1 240 ? -17.802 -9.712 27.573 1.00 92.81 240 VAL A C 1
ATOM 1877 O O . VAL A 1 240 ? -18.578 -8.778 27.353 1.00 92.81 240 VAL A O 1
ATOM 1880 N N . THR A 1 241 ? -18.027 -10.638 28.502 1.00 90.56 241 THR A N 1
ATOM 1881 C CA . THR A 1 241 ? -19.155 -10.587 29.433 1.00 90.56 241 THR A CA 1
ATOM 1882 C C . THR A 1 241 ? -18.661 -10.110 30.784 1.00 90.56 241 THR A C 1
ATOM 1884 O O . THR A 1 241 ? -17.868 -10.775 31.450 1.00 90.56 241 THR A O 1
ATOM 1887 N N . THR A 1 242 ? -19.156 -8.957 31.207 1.00 83.94 242 THR A N 1
ATOM 1888 C CA . THR A 1 242 ? -18.820 -8.355 32.490 1.00 83.94 242 THR A CA 1
ATOM 1889 C C . THR A 1 242 ? -19.802 -8.840 33.545 1.00 83.94 242 THR A C 1
ATOM 1891 O O . THR A 1 242 ? -21.014 -8.678 33.388 1.00 83.94 242 THR A O 1
ATOM 1894 N N . ARG A 1 243 ? -19.293 -9.438 34.627 1.00 78.06 243 ARG A N 1
ATOM 1895 C CA . ARG A 1 243 ? -20.113 -9.754 35.804 1.00 78.06 243 ARG A CA 1
ATOM 1896 C C . ARG A 1 243 ? -20.404 -8.484 36.601 1.00 78.06 243 ARG A C 1
ATOM 1898 O O . ARG A 1 243 ? -19.704 -7.480 36.463 1.00 78.06 243 ARG A O 1
ATOM 1905 N N . VAL A 1 244 ? -21.474 -8.544 37.383 1.00 73.50 244 VAL A N 1
ATOM 1906 C CA . VAL A 1 244 ? -21.885 -7.482 38.298 1.00 73.50 244 VAL A CA 1
ATOM 1907 C C . VAL A 1 244 ? -21.949 -8.074 39.691 1.00 73.50 244 VAL A C 1
ATOM 1909 O O . VAL A 1 244 ? -22.764 -8.961 39.940 1.00 73.50 244 VAL A O 1
ATOM 1912 N N . ASN A 1 245 ? -21.097 -7.566 40.572 1.00 65.88 245 ASN A N 1
ATOM 1913 C CA . ASN A 1 245 ? -21.170 -7.805 42.001 1.00 65.88 245 ASN A CA 1
ATOM 1914 C C . ASN A 1 245 ? -21.887 -6.613 42.639 1.00 65.88 245 ASN A C 1
ATOM 1916 O O . ASN A 1 245 ? -21.398 -5.481 42.567 1.00 65.88 245 ASN A O 1
ATOM 1920 N N . ASN A 1 246 ? -23.066 -6.894 43.196 1.00 60.19 246 ASN A N 1
ATOM 1921 C CA . ASN A 1 246 ? -23.831 -5.955 44.015 1.00 60.19 246 ASN A CA 1
ATOM 1922 C C . ASN A 1 246 ? -23.144 -5.716 45.360 1.00 60.19 246 ASN A C 1
ATOM 1924 O O . ASN A 1 246 ? -22.606 -6.698 45.921 1.00 60.19 246 ASN A O 1
#

Secondary structure (DSSP, 8-state):
-----------------------TT---EEEEEETTEEEEEETTEE-SPPEEB-SS-B-EEEEEEEETTEEEEEEEEEPP--SS-PPPPEEEEEEEEETTT--EEE-S--B-EETTTEEEEEEEEEEETTEEEEEEEEEETTEEEEEEEEEEPPP---PPPEEEEEE-PPB-TT---EEEEEEEEEEEEEETT--EEEEEEEEEEEEEEEEPPPPS---SPEEEEEEEE-TT--EEEEEEEEPB--

pLDDT: mean 83.05, std 18.16, range [33.56, 98.25]

Sequence (246 aa):
MKNTLTLVRILPVSLLAFAFTNDALAASCTLKQSGDNSWYECDGKKITQTATRNRQSSDNLLEFQLLGSTAVWKYVQADNPSWAGSATTSDTAYYSYCLLDDSLNRITQLARHSFFGRKETIKNFRLNGNNASWRYVETIGSRTVGSDHNATIPDCQSTPPQILNLSYPEGRVGQTQRFSFDYRNATSCWNQSGTRYFTSSTPKNGTFSWTSPVRTQVSGPWQTIVSCTNATGVIVQDSVTTRVNN

Radius of gyration: 27.78 Å; chains: 1; bounding box: 60×45×105 Å

Foldseek 3Di:
DDDDDDDDDDDDPPPPPPPDPDDPLQFPWDWDDDVQWIAIDTQNRTFDDIFGDDPFWTWDWADWDDDQQKIKTKTWGWDGPPDDPDDTKIWIFMWIAGLQPRDIGTFDPIFIDDPQQWGWDWADWDDDRQKIKIKIWITHPNDIDIDIDMDGRPPSPQPWKDKAPQDWEAADAQDKTKTKIWIWQFQWKDKPVRHTQDHHSGGDTDMGMDIGDHDNDDDAWDKIKMWTAHSVRRIDIDIDIHGYDD